Protein AF-A0A933NIF4-F1 (afdb_monomer)

Nearest PDB structures (foldseek):
  6yfa-assembly1_AA  TM=5.914E-01  e=6.926E-01  Leviviridae sp.
  7m30-assembly1_D  TM=4.419E-01  e=6.147E-01  Human betaherpesvirus 5
  2x7e-assembly2_B  TM=3.705E-01  e=6.525E-01  Homo sapiens
  7nyc-assembly1_B  TM=2.822E-01  e=6.926E-01  Homo sapiens

Foldseek 3Di:
DDPPPPDPDPPVNVVVVVVVVVVVVVVVVVVVVVVVLVVVVVVVVVVQVCVFVVVQVVVLPDAPVVLVCVLQDPPVDDRPPQPVPQGPQPPDPPDQSDWPWDWDDDDPKIKTKTKGKDQFPDPQDGPPPPCNVVRRQKIKIKMKIWIWRQDPPRDTDIDIDMDMDIHGHPPDDPDVPPPDPPDD

Structure (mmCIF, N/CA/C/O backbone):
data_AF-A0A933NIF4-F1
#
_entry.id   AF-A0A933NIF4-F1
#
loop_
_atom_site.group_PDB
_atom_site.id
_atom_site.type_symbol
_atom_site.label_atom_id
_atom_site.label_alt_id
_atom_site.label_comp_id
_atom_site.label_asym_id
_atom_site.label_entity_id
_atom_site.label_seq_id
_atom_site.pdbx_PDB_ins_code
_atom_site.Cartn_x
_atom_site.Cartn_y
_atom_site.Cartn_z
_atom_site.occupancy
_atom_site.B_iso_or_equiv
_atom_site.auth_seq_id
_atom_site.auth_comp_id
_atom_site.auth_asym_id
_atom_site.auth_atom_id
_atom_site.pdbx_PDB_model_num
ATOM 1 N N . MET A 1 1 ? -7.134 -6.002 70.643 1.00 42.19 1 MET A N 1
ATOM 2 C CA . MET A 1 1 ? -8.208 -6.801 70.005 1.00 42.19 1 MET A CA 1
ATOM 3 C C . MET A 1 1 ? -9.335 -5.862 69.592 1.00 42.19 1 MET A C 1
ATOM 5 O O . MET A 1 1 ? -10.020 -5.324 70.454 1.00 42.19 1 MET A O 1
ATOM 9 N N . SER A 1 2 ? -9.449 -5.568 68.294 1.00 47.03 2 SER A N 1
ATOM 10 C CA . SER A 1 2 ? -10.387 -4.580 67.749 1.00 47.03 2 SER A CA 1
ATOM 11 C C . SER A 1 2 ? -11.832 -5.093 67.819 1.00 47.03 2 SER A C 1
ATOM 13 O O . SER A 1 2 ? -12.199 -6.087 67.202 1.00 47.03 2 SER A O 1
ATOM 15 N N . ARG A 1 3 ? -12.679 -4.398 68.587 1.00 48.53 3 ARG A N 1
ATOM 16 C CA . ARG A 1 3 ? -14.116 -4.691 68.762 1.00 48.53 3 ARG A CA 1
ATOM 17 C C . ARG A 1 3 ? -14.974 -4.218 67.572 1.00 48.53 3 ARG A C 1
ATOM 19 O O . ARG A 1 3 ? -16.047 -3.662 67.774 1.00 48.53 3 ARG A O 1
ATOM 26 N N . TRP A 1 4 ? -14.507 -4.409 66.338 1.00 55.94 4 TRP A N 1
ATOM 27 C CA . TRP A 1 4 ? -15.136 -3.846 65.128 1.00 55.94 4 TRP A CA 1
ATOM 28 C C . TRP A 1 4 ? -15.810 -4.875 64.204 1.00 55.94 4 TRP A C 1
ATOM 30 O O . TRP A 1 4 ? -16.192 -4.538 63.092 1.00 55.94 4 TRP A O 1
ATOM 40 N N . THR A 1 5 ? -16.012 -6.119 64.644 1.00 58.25 5 THR A N 1
ATOM 41 C CA . THR A 1 5 ? -16.472 -7.219 63.765 1.00 58.25 5 THR A CA 1
ATOM 42 C C . THR A 1 5 ? -17.776 -7.896 64.204 1.00 58.25 5 THR A C 1
ATOM 44 O O . THR A 1 5 ? -17.947 -9.095 64.012 1.00 58.25 5 THR A O 1
ATOM 47 N N . ARG A 1 6 ? -18.734 -7.159 64.792 1.00 55.59 6 ARG A N 1
ATOM 48 C CA . ARG A 1 6 ? -20.078 -7.706 65.117 1.00 55.59 6 ARG A CA 1
ATOM 49 C C . ARG A 1 6 ? -21.260 -6.774 64.819 1.00 55.59 6 ARG A C 1
ATOM 51 O O . ARG A 1 6 ? -22.295 -6.866 65.471 1.00 55.59 6 ARG A O 1
ATOM 58 N N . ARG A 1 7 ? -21.145 -5.875 63.842 1.00 63.06 7 ARG A N 1
ATOM 59 C CA . ARG A 1 7 ? -22.318 -5.191 63.271 1.00 63.06 7 ARG A CA 1
ATOM 60 C C . ARG A 1 7 ? -22.442 -5.634 61.822 1.00 63.06 7 ARG A C 1
ATOM 62 O O . ARG A 1 7 ? -21.516 -5.416 61.048 1.00 63.06 7 ARG A O 1
ATOM 69 N N . GLY A 1 8 ? -23.540 -6.320 61.499 1.00 66.81 8 GLY A N 1
ATOM 70 C CA . GLY A 1 8 ? -23.859 -6.704 60.126 1.00 66.81 8 GLY A CA 1
ATOM 71 C C . GLY A 1 8 ? -23.769 -5.479 59.221 1.00 66.81 8 GLY A C 1
ATOM 72 O O . GLY A 1 8 ? -24.162 -4.380 59.619 1.00 66.81 8 GLY A O 1
ATOM 73 N N . MET A 1 9 ? -23.177 -5.655 58.042 1.00 74.25 9 MET A N 1
ATOM 74 C CA . MET A 1 9 ? -23.016 -4.571 57.083 1.00 74.25 9 MET A CA 1
ATOM 75 C C . MET A 1 9 ? -24.412 -4.049 56.725 1.00 74.25 9 MET A C 1
ATOM 77 O O . MET A 1 9 ? -25.256 -4.802 56.244 1.00 74.25 9 MET A O 1
ATOM 81 N N . SER A 1 10 ? -24.680 -2.781 57.047 1.00 84.62 10 SER A N 1
ATOM 82 C CA . SER A 1 10 ? -25.963 -2.143 56.748 1.00 84.62 10 SER A CA 1
ATOM 83 C C . SER A 1 10 ? -26.241 -2.252 55.250 1.00 84.62 10 SER A C 1
ATOM 85 O O . SER A 1 10 ? -25.352 -1.985 54.441 1.00 84.62 10 SER A O 1
ATOM 87 N N . LEU A 1 11 ? -27.474 -2.610 54.882 1.00 83.38 11 LEU A N 1
ATOM 88 C CA . LEU A 1 11 ? -27.914 -2.699 53.486 1.00 83.38 11 LEU A CA 1
ATOM 89 C C . LEU A 1 11 ? -27.588 -1.411 52.710 1.00 83.38 11 LEU A C 1
ATOM 91 O O . LEU A 1 11 ? -27.182 -1.464 51.555 1.00 83.38 11 LEU A O 1
ATOM 95 N N . LEU A 1 12 ? -27.666 -0.259 53.380 1.00 87.19 12 LEU A N 1
ATOM 96 C CA . LEU A 1 12 ? -27.310 1.038 52.811 1.00 87.19 12 LEU A CA 1
ATOM 97 C C . LEU A 1 12 ? -25.831 1.116 52.400 1.00 87.19 12 LEU A C 1
ATOM 99 O O . LEU A 1 12 ? -25.528 1.653 51.341 1.00 87.19 12 LEU A O 1
ATOM 103 N N . ILE A 1 13 ? -24.916 0.546 53.191 1.00 87.44 13 ILE A N 1
ATOM 104 C CA . ILE A 1 13 ? -23.480 0.510 52.867 1.00 87.44 13 ILE A CA 1
ATOM 105 C C . ILE A 1 13 ? -23.244 -0.352 51.626 1.00 87.44 13 ILE A C 1
ATOM 107 O O . ILE A 1 13 ? -22.469 0.034 50.755 1.00 87.44 13 ILE A O 1
ATOM 111 N N . VAL A 1 14 ? -23.941 -1.486 51.517 1.00 88.31 14 VAL A N 1
ATOM 112 C CA . VAL A 1 14 ? -23.843 -2.372 50.348 1.00 88.31 14 VAL A CA 1
ATOM 113 C C . VAL A 1 14 ? -24.364 -1.666 49.095 1.00 88.31 14 VAL A C 1
ATOM 115 O O . VAL A 1 14 ? -23.697 -1.682 48.066 1.00 88.31 14 VAL A O 1
ATOM 118 N N . VAL A 1 15 ? -25.506 -0.980 49.186 1.00 90.69 15 VAL A N 1
ATOM 119 C CA . VAL A 1 15 ? -26.078 -0.222 48.062 1.00 90.69 15 VAL A CA 1
ATOM 120 C C . VAL A 1 15 ? -25.150 0.916 47.634 1.00 90.69 15 VAL A C 1
ATOM 122 O O . VAL A 1 15 ? -24.866 1.052 46.446 1.00 90.69 15 VAL A O 1
ATOM 125 N N . VAL A 1 16 ? -24.617 1.694 48.580 1.00 93.44 16 VAL A N 1
ATOM 126 C CA . VAL A 1 16 ? -23.665 2.775 48.276 1.00 93.44 16 VAL A CA 1
ATOM 127 C C . VAL A 1 16 ? -22.395 2.219 47.627 1.00 93.44 16 VAL A C 1
ATOM 129 O O . VAL A 1 16 ? -21.925 2.779 46.638 1.00 93.44 16 VAL A O 1
ATOM 132 N N . ALA A 1 17 ? -21.867 1.095 48.118 1.00 92.06 17 ALA A N 1
ATOM 133 C CA . ALA A 1 17 ? -20.697 0.447 47.530 1.00 92.06 17 ALA A CA 1
ATOM 134 C C . ALA A 1 17 ? -20.954 -0.024 46.087 1.00 92.06 17 ALA A C 1
ATOM 136 O O . ALA A 1 17 ? -20.114 0.202 45.221 1.00 92.06 17 ALA A O 1
ATOM 137 N N . VAL A 1 18 ? -22.121 -0.615 45.802 1.00 91.56 18 VAL A N 1
ATOM 138 C CA . VAL A 1 18 ? -22.499 -1.050 44.444 1.00 91.56 18 VAL A CA 1
ATOM 139 C C . VAL A 1 18 ? -22.651 0.141 43.498 1.00 91.56 18 VAL A C 1
ATOM 141 O O . VAL A 1 18 ? -22.173 0.082 42.368 1.00 91.56 18 VAL A O 1
ATOM 144 N N . VAL A 1 19 ? -23.254 1.242 43.955 1.00 93.75 19 VAL A N 1
ATOM 145 C CA . VAL A 1 19 ? -23.409 2.464 43.147 1.00 93.75 19 VAL A CA 1
ATOM 146 C C . VAL A 1 19 ? -22.050 3.088 42.824 1.00 93.75 19 VAL A C 1
ATOM 148 O O . VAL A 1 19 ? -21.799 3.431 41.670 1.00 93.75 19 VAL A O 1
ATOM 151 N N . LEU A 1 20 ? -21.147 3.187 43.806 1.00 93.38 20 LEU A N 1
ATOM 152 C CA . LEU A 1 20 ? -19.784 3.683 43.585 1.00 93.38 20 LEU A CA 1
ATOM 153 C C . LEU A 1 20 ? -18.991 2.771 42.637 1.00 93.38 20 LEU A C 1
ATOM 155 O O . LEU A 1 20 ? -18.255 3.251 41.774 1.00 93.38 20 LEU A O 1
ATOM 159 N N . LEU A 1 21 ? -19.172 1.454 42.745 1.00 92.62 21 LEU A N 1
ATOM 160 C CA . LEU A 1 21 ? -18.520 0.492 41.859 1.00 92.62 21 LEU A CA 1
ATOM 161 C C . LEU A 1 21 ? -19.063 0.597 40.423 1.00 92.62 21 LEU A C 1
ATOM 163 O O . LEU A 1 21 ? -18.286 0.629 39.474 1.00 92.62 21 LEU A O 1
ATOM 167 N N . ALA A 1 22 ? -20.374 0.762 40.242 1.00 90.56 22 ALA A N 1
ATOM 168 C CA . ALA A 1 22 ? -20.967 1.004 38.926 1.00 90.56 22 ALA A CA 1
ATOM 169 C C . ALA A 1 22 ? -20.470 2.322 38.301 1.00 90.56 22 ALA A C 1
ATOM 171 O O . ALA A 1 22 ? -20.112 2.353 37.122 1.00 90.56 22 ALA A O 1
ATOM 172 N N . PHE A 1 23 ? -20.373 3.392 39.099 1.00 92.31 23 PHE A N 1
ATOM 173 C CA . PHE A 1 23 ? -19.862 4.689 38.642 1.00 92.31 23 PHE A CA 1
ATOM 174 C C . PHE A 1 23 ? -18.387 4.647 38.237 1.00 92.31 23 PHE A C 1
ATOM 176 O O . PHE A 1 23 ? -17.996 5.343 37.305 1.00 92.31 23 PHE A O 1
ATOM 183 N N . THR A 1 24 ? -17.569 3.834 38.907 1.00 89.88 24 THR A N 1
ATOM 184 C CA . THR A 1 24 ? -16.145 3.674 38.565 1.00 89.88 24 THR A CA 1
ATOM 185 C C . THR A 1 24 ? -15.924 2.752 37.364 1.00 89.88 24 THR A C 1
ATOM 187 O O . THR A 1 24 ? -14.972 2.956 36.612 1.00 89.88 24 THR A O 1
ATOM 190 N N . MET A 1 25 ? -16.818 1.790 37.117 1.00 90.44 25 MET A N 1
ATOM 191 C CA . MET A 1 25 ? -16.738 0.899 35.952 1.00 90.44 25 MET A CA 1
ATOM 192 C C . MET A 1 25 ? -17.086 1.591 34.628 1.00 90.44 25 MET A C 1
ATOM 194 O O . MET A 1 25 ? -16.507 1.263 33.594 1.00 90.44 25 MET A O 1
ATOM 198 N N . LEU A 1 26 ? -17.990 2.572 34.643 1.00 87.06 26 LEU A N 1
ATOM 199 C CA . LEU A 1 26 ? -18.434 3.305 33.450 1.00 87.06 26 LEU A CA 1
ATOM 200 C C . LEU A 1 26 ? -17.292 4.019 32.685 1.00 87.06 26 LEU A C 1
ATOM 202 O O . LEU A 1 26 ? -17.150 3.782 31.481 1.00 87.06 26 LEU A O 1
ATOM 206 N N . PRO A 1 27 ? -16.431 4.839 33.326 1.00 85.06 27 PRO A N 1
ATOM 207 C CA . PRO A 1 27 ? -15.297 5.459 32.643 1.00 85.06 27 PRO A CA 1
ATOM 208 C C . PRO A 1 27 ? -14.248 4.428 32.215 1.00 85.06 27 PRO A C 1
ATOM 210 O O . PRO A 1 27 ? -13.653 4.584 31.153 1.00 85.06 27 PRO A O 1
ATOM 213 N N . LEU A 1 28 ? -14.057 3.353 32.989 1.00 85.19 28 LEU A N 1
ATOM 214 C CA . LEU A 1 28 ? -13.142 2.266 32.636 1.00 85.19 28 LEU A CA 1
ATOM 215 C C . LEU A 1 28 ? -13.582 1.577 31.334 1.00 85.19 28 LEU A C 1
ATOM 217 O O . LEU A 1 28 ? -12.778 1.300 30.452 1.00 85.19 28 LEU A O 1
ATOM 221 N N . PHE A 1 29 ? -14.884 1.340 31.178 1.00 84.69 29 PHE A N 1
ATOM 222 C CA . PHE A 1 29 ? -15.435 0.751 29.963 1.00 84.69 29 PHE A CA 1
ATOM 223 C C . PHE A 1 29 ? -15.262 1.671 28.745 1.00 84.69 29 PHE A C 1
ATOM 225 O O . PHE A 1 29 ? -14.853 1.213 27.677 1.00 84.69 29 PHE A O 1
ATOM 232 N N . MET A 1 30 ? -15.501 2.975 28.917 1.00 80.50 30 MET A N 1
ATOM 233 C CA . MET A 1 30 ? -15.295 3.982 27.869 1.00 80.50 30 MET A CA 1
ATOM 234 C C . MET A 1 30 ? -13.831 4.048 27.404 1.00 80.50 30 MET A C 1
ATOM 236 O O . MET A 1 30 ? -13.573 4.112 26.200 1.00 80.50 30 MET A O 1
ATOM 240 N N . THR A 1 31 ? -12.857 3.981 28.322 1.00 78.38 31 THR A N 1
ATOM 241 C CA . THR A 1 31 ? -11.432 3.994 27.945 1.00 78.38 31 THR A CA 1
ATOM 242 C C . THR A 1 31 ? -11.038 2.738 27.171 1.00 78.38 31 THR A C 1
ATOM 244 O O . THR A 1 31 ? -10.379 2.848 26.137 1.00 78.38 31 THR A O 1
ATOM 247 N N . PHE A 1 32 ? -11.506 1.556 27.588 1.00 80.19 32 PHE A N 1
ATOM 248 C CA . PHE A 1 32 ? -11.243 0.308 26.863 1.00 80.19 32 PHE A CA 1
ATOM 249 C C . PHE A 1 32 ? -11.822 0.302 25.444 1.00 80.19 32 PHE A C 1
ATOM 251 O O . PHE A 1 32 ? -11.177 -0.214 24.527 1.00 80.19 32 PHE A O 1
ATOM 258 N N . GLN A 1 33 ? -13.005 0.884 25.233 1.00 73.94 33 GLN A N 1
ATOM 259 C CA . GLN A 1 33 ? -13.574 1.019 23.889 1.00 73.94 33 GLN A CA 1
ATOM 260 C C . GLN A 1 33 ? -12.722 1.928 22.993 1.00 73.94 33 GLN A C 1
ATOM 262 O O . GLN A 1 33 ? -12.421 1.559 21.857 1.00 73.94 33 GLN A O 1
ATOM 267 N N . GLY A 1 34 ? -12.267 3.073 23.516 1.00 71.19 34 GLY A N 1
ATOM 268 C CA . GLY A 1 34 ? -11.371 3.976 22.789 1.00 71.19 34 GLY A CA 1
ATOM 269 C C . GLY A 1 34 ? -10.043 3.316 22.402 1.00 71.19 34 GLY A C 1
ATOM 270 O O . GLY A 1 34 ? -9.577 3.475 21.272 1.00 71.19 34 GLY A O 1
ATOM 271 N N . SER A 1 35 ? -9.459 2.514 23.300 1.00 72.31 35 SER A N 1
ATOM 272 C CA . SER A 1 35 ? -8.212 1.790 23.027 1.00 72.31 35 SER A CA 1
ATOM 273 C C . SER A 1 35 ? -8.347 0.756 21.907 1.00 72.31 35 SER A C 1
ATOM 275 O O . SER A 1 35 ? -7.430 0.628 21.098 1.00 72.31 35 SER A O 1
ATOM 277 N N . ARG A 1 36 ? -9.477 0.038 21.822 1.00 72.06 36 ARG A N 1
ATOM 278 C CA . ARG A 1 36 ? -9.712 -0.954 20.756 1.00 72.06 36 ARG A CA 1
ATOM 279 C C . ARG A 1 36 ? -9.793 -0.304 19.381 1.00 72.06 36 ARG A C 1
ATOM 281 O O . ARG A 1 36 ? -9.082 -0.727 18.476 1.00 72.06 36 ARG A O 1
ATOM 288 N N . LEU A 1 37 ? -10.569 0.774 19.265 1.00 71.69 37 LEU A N 1
ATOM 289 C CA . LEU A 1 37 ? -10.678 1.538 18.022 1.00 71.69 37 LEU A CA 1
ATOM 290 C C . LEU A 1 37 ? -9.308 2.060 17.573 1.00 71.69 37 LEU A C 1
ATOM 292 O O . LEU A 1 37 ? -8.947 1.919 16.411 1.00 71.69 37 LEU A O 1
ATOM 296 N N . GLY A 1 38 ? -8.506 2.617 18.487 1.00 71.31 38 GLY A N 1
ATOM 297 C CA . GLY A 1 38 ? -7.149 3.070 18.159 1.00 71.31 38 GLY A CA 1
ATOM 298 C C . GLY A 1 38 ? -6.224 1.937 17.696 1.00 71.31 38 GLY A C 1
ATOM 299 O O . GLY A 1 38 ? -5.471 2.106 16.733 1.00 71.31 38 GLY A O 1
ATOM 300 N N . ALA A 1 39 ? -6.300 0.774 18.346 1.00 75.75 39 ALA A N 1
ATOM 301 C CA . ALA A 1 39 ? -5.504 -0.395 17.987 1.00 75.75 39 ALA A CA 1
ATOM 302 C C . ALA A 1 39 ? -5.868 -0.941 16.597 1.00 75.75 39 ALA A C 1
ATOM 304 O O . ALA A 1 39 ? -4.972 -1.209 15.801 1.00 75.75 39 ALA A O 1
ATOM 305 N N . GLU A 1 40 ? -7.158 -1.039 16.271 1.00 78.62 40 GLU A N 1
ATOM 306 C CA . GLU A 1 40 ? -7.633 -1.504 14.959 1.00 78.62 40 GLU A CA 1
ATOM 307 C C . GLU A 1 40 ? -7.155 -0.602 13.819 1.00 78.62 40 GLU A C 1
ATOM 309 O O . GLU A 1 40 ? -6.669 -1.095 12.799 1.00 78.62 40 GLU A O 1
ATOM 314 N N . LYS A 1 41 ? -7.201 0.723 14.012 1.00 81.94 41 LYS A N 1
ATOM 315 C CA . LYS A 1 41 ? -6.656 1.677 13.036 1.00 81.94 41 LYS A CA 1
ATOM 316 C C . LYS A 1 41 ? -5.169 1.437 12.801 1.00 81.94 41 LYS A C 1
ATOM 318 O O . LYS A 1 41 ? -4.740 1.300 11.659 1.00 81.94 41 LYS A O 1
ATOM 323 N N . SER A 1 42 ? -4.390 1.324 1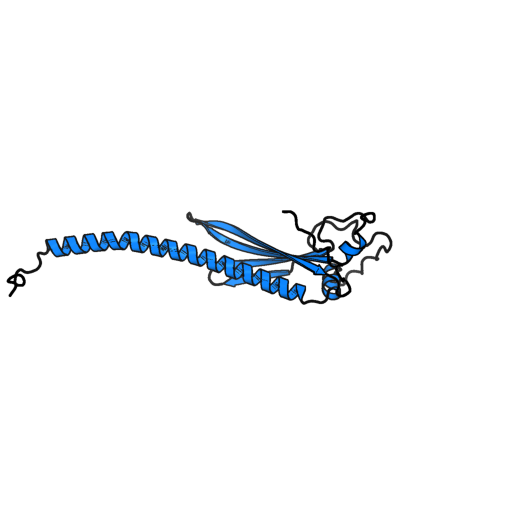3.878 1.00 84.00 42 SER A N 1
ATOM 324 C CA . SER A 1 42 ? -2.948 1.061 13.800 1.00 84.00 42 SER A CA 1
ATOM 325 C C . SER A 1 42 ? -2.634 -0.251 13.069 1.00 84.00 42 SER A C 1
ATOM 327 O O . SER A 1 42 ? -1.775 -0.284 12.187 1.00 84.00 42 SER A O 1
ATOM 329 N N . ILE A 1 43 ? -3.384 -1.320 13.358 1.00 87.44 43 ILE A N 1
ATOM 330 C CA . ILE A 1 43 ? -3.240 -2.620 12.689 1.00 87.44 43 ILE A CA 1
ATOM 331 C C . ILE A 1 43 ? -3.525 -2.501 11.187 1.00 87.44 43 ILE A C 1
ATOM 333 O O . ILE A 1 43 ? -2.747 -3.011 10.383 1.00 87.44 43 ILE A O 1
ATOM 337 N N . ASN A 1 44 ? -4.582 -1.790 10.785 1.00 87.62 44 ASN A N 1
ATOM 338 C CA . ASN A 1 44 ? -4.904 -1.594 9.369 1.00 87.62 44 ASN A CA 1
ATOM 339 C C . ASN A 1 44 ? -3.793 -0.843 8.622 1.00 87.62 44 ASN A C 1
ATOM 341 O O . ASN A 1 44 ? -3.437 -1.228 7.508 1.00 87.62 44 ASN A O 1
ATOM 345 N N . TYR A 1 45 ? -3.195 0.175 9.248 1.00 88.38 45 TYR A N 1
ATOM 346 C CA . TYR A 1 45 ? -2.032 0.867 8.688 1.00 88.38 45 TYR A CA 1
ATOM 347 C C . TYR A 1 45 ? -0.817 -0.052 8.550 1.00 88.38 45 TYR A C 1
ATOM 349 O O . TYR A 1 45 ? -0.141 0.001 7.525 1.00 88.38 45 TYR A O 1
ATOM 357 N N . LEU A 1 46 ? -0.550 -0.913 9.536 1.00 90.31 46 LEU A N 1
ATOM 358 C CA . LEU A 1 46 ? 0.544 -1.886 9.466 1.00 90.31 46 LEU A CA 1
ATOM 359 C C . LEU A 1 46 ? 0.324 -2.913 8.351 1.00 90.31 46 LEU A C 1
ATOM 361 O O . LEU A 1 46 ? 1.256 -3.214 7.608 1.00 90.31 46 LEU A O 1
ATOM 365 N N . ILE A 1 47 ? -0.903 -3.413 8.192 1.00 90.38 47 ILE A N 1
ATOM 366 C CA . ILE A 1 47 ? -1.262 -4.326 7.100 1.00 90.38 47 ILE A CA 1
ATOM 367 C C . ILE A 1 47 ? -1.073 -3.628 5.753 1.00 90.38 47 ILE A C 1
ATOM 369 O O . ILE A 1 47 ? -0.405 -4.172 4.876 1.00 90.38 47 ILE A O 1
ATOM 373 N N . ALA A 1 48 ? -1.611 -2.416 5.592 1.00 88.56 48 ALA A N 1
ATOM 374 C CA . ALA A 1 48 ? -1.470 -1.650 4.359 1.00 88.56 48 ALA A CA 1
ATOM 375 C C . ALA A 1 48 ? 0.003 -1.365 4.034 1.00 88.56 48 ALA A C 1
ATOM 377 O O . ALA A 1 48 ? 0.428 -1.578 2.900 1.00 88.56 48 ALA A O 1
ATOM 378 N N . ALA A 1 49 ? 0.798 -0.957 5.027 1.00 88.69 49 ALA A N 1
ATOM 379 C CA . ALA A 1 49 ? 2.230 -0.737 4.868 1.00 88.69 49 ALA A CA 1
ATOM 380 C C . ALA A 1 49 ? 2.941 -2.018 4.419 1.00 88.69 49 ALA A C 1
ATOM 382 O O . ALA A 1 49 ? 3.667 -1.981 3.433 1.00 88.69 49 ALA A O 1
ATOM 383 N N . ASN A 1 50 ? 2.667 -3.152 5.069 1.00 91.81 50 ASN A N 1
ATOM 384 C CA . ASN A 1 50 ? 3.268 -4.436 4.716 1.00 91.81 50 ASN A CA 1
ATOM 385 C C . ASN A 1 50 ? 2.891 -4.896 3.295 1.00 91.81 50 ASN A C 1
ATOM 387 O O . ASN A 1 50 ? 3.730 -5.395 2.546 1.00 91.81 50 ASN A O 1
ATOM 391 N N . LEU A 1 51 ? 1.630 -4.705 2.890 1.00 88.75 51 LEU A N 1
ATOM 392 C CA . LEU A 1 51 ? 1.169 -5.015 1.531 1.00 88.75 51 LEU A CA 1
ATOM 393 C C . LEU A 1 51 ? 1.880 -4.164 0.476 1.00 88.75 51 LEU A C 1
ATOM 395 O O . LEU A 1 51 ? 2.202 -4.663 -0.607 1.00 88.75 51 LEU A O 1
ATOM 399 N N . VAL A 1 52 ? 2.115 -2.887 0.786 1.00 87.69 52 VAL A N 1
ATOM 400 C CA . VAL A 1 52 ? 2.837 -1.963 -0.087 1.00 87.69 52 VAL A CA 1
ATOM 401 C C . VAL A 1 52 ? 4.316 -2.335 -0.170 1.00 87.69 52 VAL A C 1
ATOM 403 O O . VAL A 1 52 ? 4.836 -2.463 -1.278 1.00 87.69 52 VAL A O 1
ATOM 406 N N . THR A 1 53 ? 4.987 -2.546 0.964 1.00 88.38 53 THR A N 1
ATOM 407 C CA . THR A 1 53 ? 6.422 -2.865 1.001 1.00 88.38 53 THR A CA 1
ATOM 408 C C . THR A 1 53 ? 6.715 -4.194 0.325 1.00 88.38 53 THR A C 1
ATOM 410 O O . THR A 1 53 ? 7.575 -4.232 -0.546 1.00 88.38 53 THR A O 1
ATOM 413 N N . THR A 1 54 ? 5.940 -5.243 0.614 1.00 89.12 54 THR A N 1
ATOM 414 C CA . THR A 1 54 ? 6.122 -6.571 0.001 1.00 89.12 54 THR A CA 1
ATOM 415 C C . THR A 1 54 ? 6.021 -6.498 -1.522 1.00 89.12 54 THR A C 1
ATOM 417 O O . THR A 1 54 ? 6.826 -7.087 -2.240 1.00 89.12 54 THR A O 1
ATOM 420 N N . GLN A 1 55 ? 5.046 -5.745 -2.040 1.00 86.25 55 GLN A N 1
ATOM 421 C CA . GLN A 1 55 ? 4.872 -5.592 -3.484 1.00 86.25 55 GLN A CA 1
ATOM 422 C C . GLN A 1 55 ? 5.996 -4.758 -4.111 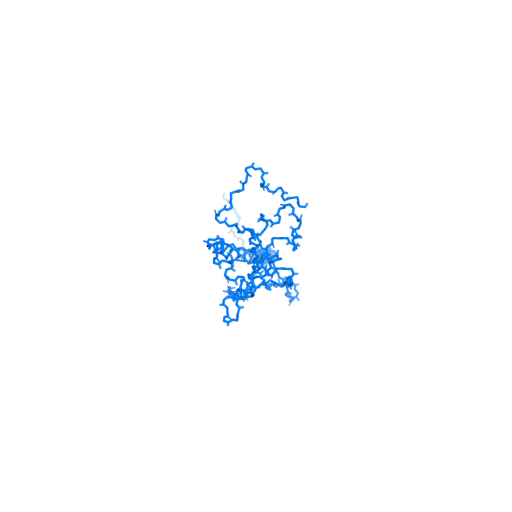1.00 86.25 55 GLN A C 1
ATOM 424 O O . GLN A 1 55 ? 6.475 -5.085 -5.195 1.00 86.25 55 GLN A O 1
ATOM 429 N N . LEU A 1 56 ? 6.425 -3.683 -3.446 1.00 85.81 56 LEU A N 1
ATOM 430 C CA . LEU A 1 56 ? 7.526 -2.854 -3.932 1.00 85.81 56 LEU A CA 1
ATOM 431 C C . LEU A 1 56 ? 8.852 -3.609 -3.933 1.00 85.81 56 LEU A C 1
ATOM 433 O O . LEU A 1 56 ? 9.608 -3.485 -4.890 1.00 85.81 56 LEU A O 1
ATOM 437 N N . GLU A 1 57 ? 9.124 -4.407 -2.905 1.00 86.31 57 GLU A N 1
ATOM 438 C CA . GLU A 1 57 ? 10.303 -5.269 -2.842 1.00 86.31 57 GLU A CA 1
ATOM 439 C C . GLU A 1 57 ? 10.260 -6.341 -3.928 1.00 86.31 57 GLU A C 1
ATOM 441 O O . GLU A 1 57 ? 11.246 -6.518 -4.641 1.00 86.31 57 GLU A O 1
ATOM 446 N N . ALA A 1 58 ? 9.106 -6.983 -4.133 1.00 85.62 58 ALA A N 1
ATOM 447 C CA . ALA A 1 58 ? 8.928 -7.970 -5.193 1.00 85.62 58 ALA A CA 1
ATOM 448 C C . ALA A 1 58 ? 9.173 -7.380 -6.588 1.00 85.62 58 ALA A C 1
ATOM 450 O O . ALA A 1 58 ? 9.768 -8.044 -7.431 1.00 85.62 58 ALA A O 1
ATOM 451 N N . LEU A 1 59 ? 8.740 -6.142 -6.844 1.00 83.00 59 LEU A N 1
ATOM 452 C CA . LEU A 1 59 ? 8.984 -5.466 -8.121 1.00 83.00 59 LEU A CA 1
ATOM 453 C C . LEU A 1 59 ? 10.412 -4.942 -8.242 1.00 83.00 59 LEU A C 1
ATOM 455 O O . LEU A 1 59 ? 10.988 -5.018 -9.319 1.00 83.00 59 LEU A O 1
ATOM 459 N N . ARG A 1 60 ? 11.007 -4.456 -7.152 1.00 82.38 60 ARG A N 1
ATOM 460 C CA . ARG A 1 60 ? 12.405 -4.011 -7.129 1.00 82.38 60 ARG A CA 1
ATOM 461 C C . ARG A 1 60 ? 13.388 -5.163 -7.336 1.00 82.38 60 ARG A C 1
ATOM 463 O O . ARG A 1 60 ? 14.458 -4.939 -7.887 1.00 82.38 60 ARG A O 1
ATOM 470 N N . ALA A 1 61 ? 13.046 -6.362 -6.874 1.00 84.12 61 ALA A N 1
ATOM 471 C CA . ALA A 1 61 ? 13.868 -7.554 -7.045 1.00 84.12 61 ALA A CA 1
ATOM 472 C C . ALA A 1 61 ? 13.837 -8.111 -8.479 1.00 84.12 61 ALA A C 1
ATOM 474 O O . ALA A 1 61 ? 14.673 -8.948 -8.813 1.00 84.12 61 ALA A O 1
ATOM 475 N N . ARG A 1 62 ? 12.889 -7.677 -9.321 1.00 83.88 62 ARG A N 1
ATOM 476 C CA . ARG A 1 62 ? 12.838 -8.094 -10.726 1.00 83.88 62 ARG A CA 1
ATOM 477 C C . ARG A 1 62 ? 13.920 -7.380 -11.538 1.00 83.88 62 ARG A C 1
ATOM 479 O O . ARG A 1 62 ? 14.169 -6.196 -11.297 1.00 83.88 62 ARG A O 1
ATOM 486 N N . PRO A 1 63 ? 14.526 -8.060 -12.524 1.00 82.38 63 PRO A N 1
ATOM 487 C CA . PRO A 1 63 ? 15.481 -7.426 -13.417 1.00 82.38 63 PRO A CA 1
ATOM 488 C C . PRO A 1 63 ? 14.804 -6.303 -14.204 1.00 82.38 63 PRO A C 1
ATOM 490 O O . PRO A 1 63 ? 13.631 -6.388 -14.585 1.00 82.38 63 PRO A O 1
ATOM 493 N N . PHE A 1 64 ? 15.562 -5.241 -14.478 1.00 79.88 64 PHE A N 1
ATOM 494 C CA . PHE A 1 64 ? 15.036 -4.030 -15.120 1.00 79.88 64 PHE A CA 1
ATOM 495 C C . PHE A 1 64 ? 14.354 -4.336 -16.459 1.00 79.88 64 PHE A C 1
ATOM 497 O O . PHE A 1 64 ? 13.302 -3.781 -16.769 1.00 79.88 64 PHE A O 1
ATOM 504 N N . LYS A 1 65 ? 14.927 -5.275 -17.218 1.00 75.44 65 LYS A N 1
ATOM 505 C CA . LYS A 1 65 ? 14.404 -5.724 -18.509 1.00 75.44 65 LYS A CA 1
ATOM 506 C C . LYS A 1 65 ? 13.001 -6.327 -18.400 1.00 75.44 65 LYS A C 1
ATOM 508 O O . LYS A 1 65 ? 12.165 -6.053 -19.250 1.00 75.44 65 LYS A O 1
ATOM 513 N N . GLU A 1 66 ? 12.716 -7.100 -17.353 1.00 77.12 66 GLU A N 1
ATOM 514 C CA . GLU A 1 66 ? 11.375 -7.663 -17.156 1.00 77.12 66 GLU A CA 1
ATOM 515 C C . GLU A 1 66 ? 10.358 -6.558 -16.864 1.00 77.12 66 GLU A C 1
ATOM 517 O O . GLU A 1 66 ? 9.280 -6.548 -17.448 1.00 77.12 66 GLU A O 1
ATOM 522 N N . LEU A 1 67 ? 10.691 -5.592 -15.999 1.00 75.69 67 LEU A N 1
ATOM 523 C CA . LEU A 1 67 ? 9.811 -4.448 -15.714 1.00 75.69 67 LEU A CA 1
ATOM 524 C C . LEU A 1 67 ? 9.550 -3.601 -16.963 1.00 75.69 67 LEU A C 1
ATOM 526 O O . LEU A 1 67 ? 8.436 -3.122 -17.174 1.00 75.69 67 LEU A O 1
ATOM 530 N N . GLU A 1 68 ? 10.573 -3.438 -17.794 1.00 73.50 68 GLU A N 1
ATOM 531 C CA . GLU A 1 68 ? 10.476 -2.775 -19.086 1.00 73.50 68 GLU A CA 1
ATOM 532 C C . GLU A 1 68 ? 9.541 -3.544 -20.040 1.00 73.50 68 GLU A C 1
ATOM 534 O O . GLU A 1 68 ? 8.652 -2.950 -20.650 1.00 73.50 68 GLU A O 1
ATOM 539 N N . GLU A 1 69 ? 9.651 -4.874 -20.102 1.00 71.50 69 GLU A N 1
ATOM 540 C CA . GLU A 1 69 ? 8.742 -5.741 -20.865 1.00 71.50 69 GLU A CA 1
ATOM 541 C C . GLU A 1 69 ? 7.289 -5.665 -20.367 1.00 71.50 69 GLU A C 1
ATOM 543 O O . GLU A 1 69 ? 6.361 -5.642 -21.184 1.00 71.50 69 GLU A O 1
ATOM 548 N N . TYR A 1 70 ? 7.078 -5.565 -19.048 1.00 70.62 70 TYR A N 1
ATOM 549 C CA . TYR A 1 70 ? 5.761 -5.315 -18.457 1.00 70.62 70 TYR A CA 1
ATOM 550 C C . TYR A 1 70 ? 5.176 -3.990 -18.973 1.00 70.62 70 TYR A C 1
ATOM 552 O O . TYR A 1 70 ? 4.044 -3.976 -19.458 1.00 70.62 70 TYR A O 1
ATOM 560 N N . ILE A 1 71 ? 5.944 -2.895 -18.919 1.00 67.06 71 ILE A N 1
ATOM 561 C CA . ILE A 1 71 ? 5.522 -1.550 -19.363 1.00 67.06 71 ILE A CA 1
ATOM 562 C C . ILE A 1 71 ? 5.225 -1.506 -20.869 1.00 67.06 71 ILE A C 1
ATOM 564 O O . ILE A 1 71 ? 4.281 -0.846 -21.314 1.00 67.06 71 ILE A O 1
ATOM 568 N N . PHE A 1 72 ? 6.022 -2.200 -21.683 1.00 61.09 72 PHE A N 1
ATOM 569 C CA . PHE A 1 72 ? 5.826 -2.229 -23.134 1.00 61.09 72 PHE A CA 1
ATOM 570 C C . PHE A 1 72 ? 4.735 -3.189 -23.602 1.00 61.09 72 PHE A C 1
ATOM 572 O O . PHE A 1 72 ? 4.357 -3.129 -24.771 1.00 61.09 72 PHE A O 1
ATOM 579 N N . GLY A 1 73 ? 4.182 -4.009 -22.708 1.00 54.25 73 GLY A N 1
ATOM 580 C CA . GLY A 1 73 ? 2.960 -4.754 -22.963 1.00 54.25 73 GLY A CA 1
ATOM 581 C C . GLY A 1 73 ? 3.110 -5.829 -24.036 1.00 54.25 73 GLY A C 1
ATOM 582 O O . GLY A 1 73 ? 2.487 -5.750 -25.094 1.00 54.25 73 GLY A O 1
ATOM 583 N N . TYR A 1 74 ? 3.807 -6.924 -23.728 1.00 49.09 74 TYR A N 1
ATOM 584 C CA . TYR A 1 74 ? 3.570 -8.196 -24.425 1.00 49.09 74 TYR A CA 1
ATOM 585 C C . TYR A 1 74 ? 2.189 -8.769 -24.042 1.00 49.09 74 TYR A C 1
ATOM 587 O O . TYR A 1 74 ? 2.053 -9.782 -23.364 1.00 49.09 74 TYR A O 1
ATOM 595 N N . ARG A 1 75 ? 1.128 -8.104 -24.511 1.00 45.22 75 ARG A N 1
ATOM 596 C CA . ARG A 1 75 ? -0.252 -8.601 -24.552 1.00 45.22 75 ARG A CA 1
ATOM 597 C C . ARG A 1 75 ? -0.701 -8.697 -26.010 1.00 45.22 75 ARG A C 1
ATOM 599 O O . ARG A 1 75 ? -1.677 -8.074 -26.400 1.00 45.22 75 ARG A O 1
ATOM 606 N N . GLY A 1 76 ? 0.056 -9.426 -26.833 1.00 40.72 76 GLY A N 1
ATOM 607 C CA . GLY A 1 76 ? -0.351 -9.849 -28.184 1.00 40.72 76 GLY A CA 1
ATOM 608 C C . GLY A 1 76 ? -0.644 -8.754 -29.222 1.00 40.72 76 GLY A C 1
ATOM 609 O O . GLY A 1 76 ? -0.968 -9.089 -30.356 1.00 40.72 76 GLY A O 1
ATOM 610 N N . LEU A 1 77 ? -0.521 -7.472 -28.886 1.00 39.84 77 LEU A N 1
ATOM 611 C CA . LEU A 1 77 ? -0.694 -6.355 -29.806 1.00 39.84 77 LEU A CA 1
ATOM 612 C C . LEU A 1 77 ? 0.679 -5.737 -30.049 1.00 39.84 77 LEU A C 1
ATOM 614 O O . LEU A 1 77 ? 1.361 -5.356 -29.106 1.00 39.84 77 LEU A O 1
ATOM 618 N N . GLN A 1 78 ? 1.078 -5.786 -31.321 1.00 36.91 78 GLN A N 1
ATOM 619 C CA . GLN A 1 78 ? 2.279 -5.240 -31.959 1.00 36.91 78 GLN A CA 1
ATOM 620 C C . GLN A 1 78 ? 3.188 -4.400 -31.054 1.00 36.91 78 GLN A C 1
ATOM 622 O O . GLN A 1 78 ? 2.765 -3.376 -30.520 1.00 36.91 78 GLN A O 1
ATOM 627 N N . ARG A 1 79 ? 4.475 -4.788 -30.982 1.00 41.22 79 ARG A N 1
ATOM 628 C CA . ARG A 1 79 ? 5.548 -3.899 -30.513 1.00 41.22 79 ARG A CA 1
ATOM 629 C C . ARG A 1 79 ? 5.298 -2.518 -31.130 1.00 41.22 79 ARG A C 1
ATOM 631 O O . ARG A 1 79 ? 5.266 -2.458 -32.363 1.00 41.22 79 ARG A O 1
ATOM 638 N N . PRO A 1 80 ? 5.097 -1.445 -30.343 1.00 43.62 80 PRO A N 1
ATOM 639 C CA . PRO A 1 80 ? 5.037 -0.119 -30.929 1.00 43.62 80 PRO A CA 1
ATOM 640 C C . PRO A 1 80 ? 6.337 0.058 -31.705 1.00 43.62 80 PRO A C 1
ATOM 642 O O . PRO A 1 80 ? 7.413 -0.218 -31.165 1.00 43.62 80 PRO A O 1
ATOM 645 N N . THR A 1 81 ? 6.227 0.401 -32.989 1.00 40.66 81 THR A N 1
ATOM 646 C CA . THR A 1 81 ? 7.374 0.718 -33.836 1.00 40.66 81 THR A CA 1
ATOM 647 C C . THR A 1 81 ? 8.230 1.691 -33.046 1.00 40.66 81 THR A C 1
ATOM 649 O O . THR A 1 81 ? 7.780 2.786 -32.713 1.00 40.66 81 THR A O 1
ATOM 652 N N . ILE A 1 82 ? 9.403 1.226 -32.622 1.00 44.50 82 ILE A N 1
ATOM 653 C CA . ILE A 1 82 ? 10.317 2.008 -31.804 1.00 44.50 82 ILE A CA 1
ATOM 654 C C . ILE A 1 82 ? 10.740 3.156 -32.703 1.00 44.50 82 ILE A C 1
ATOM 656 O O . ILE A 1 82 ? 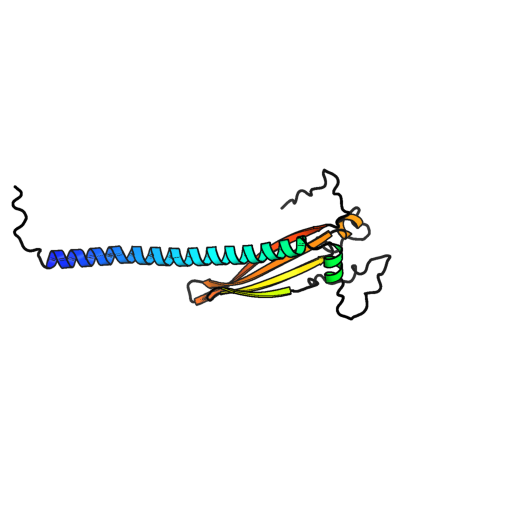11.542 2.952 -33.611 1.00 44.50 82 ILE A O 1
ATOM 660 N N . ASP A 1 83 ? 10.171 4.336 -32.489 1.00 43.09 83 ASP A N 1
ATOM 661 C CA . ASP A 1 83 ? 10.669 5.526 -33.148 1.00 43.09 83 ASP A CA 1
ATOM 662 C C . ASP A 1 83 ? 12.037 5.803 -32.520 1.00 43.09 83 ASP A C 1
ATOM 664 O O . ASP A 1 83 ? 12.149 6.248 -31.379 1.00 43.09 83 ASP A O 1
ATOM 668 N N . THR A 1 84 ? 13.106 5.375 -33.189 1.00 44.41 84 THR A N 1
ATOM 669 C CA . THR A 1 84 ? 14.465 5.348 -32.627 1.00 44.41 84 THR A CA 1
ATOM 670 C C . THR A 1 84 ? 15.035 6.743 -32.380 1.00 44.41 84 THR A C 1
ATOM 672 O O . THR A 1 84 ? 16.053 6.862 -31.703 1.00 44.41 84 THR A O 1
ATOM 675 N N . VAL A 1 85 ? 14.382 7.781 -32.916 1.00 43.34 85 VAL A N 1
ATOM 676 C CA . VAL A 1 85 ? 14.808 9.183 -32.826 1.00 43.34 85 VAL A CA 1
ATOM 677 C C . VAL A 1 85 ? 14.192 9.884 -31.608 1.00 43.34 85 VAL A C 1
ATOM 679 O O . VAL A 1 85 ? 14.928 10.507 -30.850 1.00 43.34 85 VAL A O 1
ATOM 682 N N . ASN A 1 86 ? 12.889 9.700 -31.356 1.00 43.19 86 ASN A N 1
ATOM 683 C CA . ASN A 1 86 ? 12.155 10.376 -30.267 1.00 43.19 86 ASN A CA 1
ATOM 684 C C . ASN A 1 86 ? 11.705 9.427 -29.137 1.00 43.19 86 ASN A C 1
ATOM 686 O O . ASN A 1 86 ? 11.246 9.855 -28.080 1.00 43.19 86 ASN A O 1
ATOM 690 N N . GLY A 1 87 ? 11.867 8.116 -29.331 1.00 42.78 87 GLY A N 1
ATOM 691 C CA . GLY A 1 87 ? 11.358 7.075 -28.445 1.00 42.78 87 GLY A CA 1
ATOM 692 C C . GLY A 1 87 ? 9.822 6.979 -28.465 1.00 42.78 87 GLY A C 1
ATOM 693 O O . GLY A 1 87 ? 9.130 7.945 -28.774 1.00 42.78 87 GLY A O 1
ATOM 694 N N . PRO A 1 88 ? 9.232 5.829 -28.099 1.00 43.91 88 PRO A N 1
ATOM 695 C CA . PRO A 1 88 ? 7.774 5.624 -28.040 1.00 43.91 88 PRO A CA 1
ATOM 696 C C . PRO A 1 88 ? 7.052 6.437 -26.936 1.00 43.91 88 PRO A C 1
ATOM 698 O O . PRO A 1 88 ? 5.992 6.022 -26.464 1.00 43.91 88 PRO A O 1
ATOM 701 N N . PHE A 1 89 ? 7.636 7.548 -26.475 1.00 46.28 89 PHE A N 1
ATOM 702 C CA . PHE A 1 89 ? 7.350 8.172 -25.182 1.00 46.28 89 PHE A CA 1
ATOM 703 C C . PHE A 1 89 ? 6.849 9.617 -25.262 1.00 46.28 89 PHE A C 1
ATOM 705 O O . PHE A 1 89 ? 6.242 10.076 -24.303 1.00 46.28 89 PHE A O 1
ATOM 712 N N . GLU A 1 90 ? 7.030 10.336 -26.376 1.00 41.06 90 GLU A N 1
ATOM 713 C CA . GLU A 1 90 ? 6.502 11.708 -26.537 1.00 41.06 90 GLU A CA 1
ATOM 714 C C . GLU A 1 90 ? 4.964 11.765 -26.548 1.00 41.06 90 GLU A C 1
ATOM 716 O O . GLU A 1 90 ? 4.369 12.781 -26.200 1.00 41.06 90 GLU A O 1
ATOM 721 N N . THR A 1 91 ? 4.309 10.656 -26.897 1.00 41.28 91 THR A N 1
ATOM 722 C CA . THR A 1 91 ? 2.858 10.573 -27.125 1.00 41.28 91 THR A CA 1
ATOM 723 C C . THR A 1 91 ? 2.091 9.767 -26.077 1.00 41.28 91 THR A C 1
ATOM 725 O O . THR A 1 91 ? 0.875 9.612 -26.213 1.00 41.28 91 THR A O 1
ATOM 728 N N . ARG A 1 92 ? 2.744 9.245 -25.027 1.00 43.50 92 ARG A N 1
ATOM 729 C CA . ARG A 1 92 ? 2.050 8.432 -24.014 1.00 43.50 92 ARG A CA 1
ATOM 730 C C . ARG A 1 92 ? 1.427 9.306 -22.917 1.00 43.50 92 ARG A C 1
ATOM 732 O O . ARG A 1 92 ? 2.160 10.025 -22.240 1.00 43.50 92 ARG A O 1
ATOM 739 N N . PRO A 1 93 ? 0.096 9.253 -22.712 1.00 43.44 93 PRO A N 1
ATOM 740 C CA . PRO A 1 93 ? -0.543 9.939 -21.596 1.00 43.44 93 PRO A CA 1
ATOM 741 C C . PRO A 1 93 ? -0.086 9.348 -20.256 1.00 43.44 93 PRO A C 1
ATOM 743 O O . PRO A 1 93 ? 0.186 8.155 -20.158 1.00 43.44 93 PRO A O 1
ATOM 746 N N . GLU A 1 94 ? -0.069 10.188 -19.216 1.00 45.81 94 GLU A N 1
ATOM 747 C CA . GLU A 1 94 ? 0.297 9.911 -17.811 1.00 45.81 94 GLU A CA 1
ATOM 748 C C . GLU A 1 94 ? -0.615 8.887 -17.098 1.00 45.81 94 GLU A C 1
ATOM 750 O O . GLU A 1 94 ? -0.755 8.874 -15.871 1.00 45.81 94 GLU A O 1
ATOM 755 N N . THR A 1 95 ? -1.307 8.037 -17.848 1.00 46.31 95 THR A N 1
ATOM 756 C CA . THR A 1 95 ? -2.034 6.910 -17.287 1.00 46.31 95 THR A CA 1
ATOM 757 C C . THR A 1 95 ? -1.014 5.880 -16.831 1.00 46.31 95 THR A C 1
ATOM 759 O O . THR A 1 95 ? -0.172 5.479 -17.631 1.00 46.31 95 THR A O 1
ATOM 762 N N . PRO A 1 96 ? -1.049 5.439 -15.569 1.00 52.03 96 PRO A N 1
ATOM 763 C CA . PRO A 1 96 ? -0.100 4.442 -15.117 1.00 52.03 96 PRO A CA 1
ATOM 764 C C . PRO A 1 96 ? -0.286 3.153 -15.929 1.00 52.03 96 PRO A C 1
ATOM 766 O O . PRO A 1 96 ? -1.399 2.634 -16.012 1.00 52.03 96 PRO A O 1
ATOM 769 N N . ASP A 1 97 ? 0.800 2.670 -16.536 1.00 53.31 97 ASP A N 1
ATOM 770 C CA . ASP A 1 97 ? 0.747 1.716 -17.655 1.00 53.31 97 ASP A CA 1
ATOM 771 C C . ASP A 1 97 ? 0.152 0.353 -17.267 1.00 53.31 97 ASP A C 1
ATOM 773 O O . ASP A 1 97 ? -0.382 -0.372 -18.106 1.00 53.31 97 ASP A O 1
ATOM 777 N N . ILE A 1 98 ? 0.221 -0.015 -15.985 1.00 55.22 98 ILE A N 1
ATOM 778 C CA . ILE A 1 98 ? -0.254 -1.305 -15.482 1.00 55.22 98 ILE A CA 1
ATOM 779 C C . ILE A 1 98 ? -0.948 -1.083 -14.151 1.00 55.22 98 ILE A C 1
ATOM 781 O O . ILE A 1 98 ? -0.436 -0.351 -13.310 1.00 55.22 98 ILE A O 1
ATOM 785 N N . ILE A 1 99 ? -2.102 -1.729 -13.978 1.00 59.69 99 ILE A N 1
ATOM 786 C CA . ILE A 1 99 ? -2.832 -1.818 -12.718 1.00 59.69 99 ILE A CA 1
ATOM 787 C C . ILE A 1 99 ? -2.892 -3.296 -12.338 1.00 59.69 99 ILE A C 1
ATOM 789 O O . ILE A 1 99 ? -3.778 -4.029 -12.780 1.00 59.69 99 ILE A O 1
ATOM 793 N N . GLU A 1 100 ? -1.962 -3.751 -11.500 1.00 63.41 100 GLU A N 1
ATOM 794 C CA . GLU A 1 100 ? -2.164 -5.014 -10.789 1.00 63.41 100 GLU A CA 1
ATOM 795 C C . GLU A 1 100 ? -3.109 -4.746 -9.619 1.00 63.41 100 GLU A C 1
ATOM 797 O O . GLU A 1 100 ? -2.690 -4.267 -8.561 1.00 63.41 100 GLU A O 1
ATOM 802 N N . LYS A 1 101 ? -4.404 -5.013 -9.827 1.00 71.75 101 LYS A N 1
ATOM 803 C CA . LYS A 1 101 ? -5.389 -4.938 -8.749 1.00 71.75 101 LYS A CA 1
ATOM 804 C C . LYS A 1 101 ? -5.309 -6.203 -7.899 1.00 71.75 101 LYS A C 1
ATOM 806 O O . LYS A 1 101 ? -5.598 -7.296 -8.378 1.00 71.75 101 LYS A O 1
ATOM 811 N N . GLY A 1 102 ? -4.965 -6.042 -6.627 1.00 75.38 102 GLY A N 1
ATOM 812 C CA . GLY A 1 102 ? -5.086 -7.086 -5.610 1.00 75.38 102 GLY A CA 1
ATOM 813 C C . GLY A 1 102 ? -6.154 -6.709 -4.592 1.00 75.38 102 GLY A C 1
ATOM 814 O O . GLY A 1 102 ? -6.238 -5.547 -4.209 1.00 75.38 102 GLY A O 1
ATOM 815 N N . ILE A 1 103 ? -6.956 -7.674 -4.144 1.00 81.94 103 ILE A N 1
ATOM 816 C CA . ILE A 1 103 ? -7.901 -7.475 -3.039 1.00 81.94 103 ILE A CA 1
ATOM 817 C C . ILE A 1 103 ? -7.449 -8.359 -1.884 1.00 81.94 103 ILE A C 1
ATOM 819 O O . ILE A 1 103 ? -7.400 -9.580 -2.021 1.00 81.94 103 ILE A O 1
ATOM 823 N N . PHE A 1 104 ? -7.141 -7.745 -0.747 1.00 83.38 104 PHE A N 1
ATOM 824 C CA . PHE A 1 104 ? -6.742 -8.437 0.474 1.00 83.38 104 PHE A CA 1
ATOM 825 C C . PHE A 1 104 ? -7.813 -8.224 1.535 1.00 83.38 104 PHE A C 1
ATOM 827 O O . PHE A 1 104 ? -8.245 -7.098 1.764 1.00 83.38 104 PHE A O 1
ATOM 834 N N . LYS A 1 105 ? -8.269 -9.298 2.179 1.00 85.0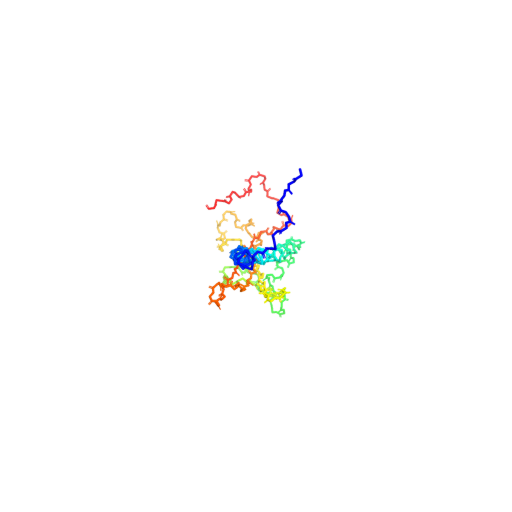6 105 LYS A N 1
ATOM 835 C CA . LYS A 1 105 ? -9.281 -9.225 3.237 1.00 85.06 105 LYS A CA 1
ATOM 836 C C . LYS A 1 105 ? -8.687 -9.720 4.546 1.00 85.06 105 LYS A C 1
ATOM 838 O O . LYS A 1 105 ? -8.156 -10.825 4.587 1.00 85.06 105 LYS A O 1
ATOM 843 N N . THR A 1 106 ? -8.826 -8.916 5.593 1.00 82.62 106 THR A N 1
ATOM 844 C CA . THR A 1 106 ? -8.494 -9.286 6.972 1.00 82.62 106 THR A CA 1
ATOM 845 C C . THR A 1 106 ? -9.660 -8.880 7.860 1.00 82.62 106 THR A C 1
ATOM 847 O O . THR A 1 106 ? -9.999 -7.700 7.939 1.00 82.62 106 THR A O 1
ATOM 850 N N . GLY A 1 107 ? -10.283 -9.861 8.519 1.00 81.62 107 GLY A N 1
ATOM 851 C CA . GLY A 1 107 ? -11.492 -9.629 9.310 1.00 81.62 107 GLY A CA 1
ATOM 852 C C . GLY A 1 107 ? -12.602 -9.012 8.456 1.00 81.62 107 GLY A C 1
ATOM 853 O O . GLY A 1 107 ? -12.987 -9.578 7.434 1.00 81.62 107 GLY A O 1
ATOM 854 N N . GLU A 1 108 ? -13.079 -7.836 8.860 1.00 81.00 108 GLU A N 1
ATOM 855 C CA . GLU A 1 108 ? -14.145 -7.091 8.173 1.00 81.00 108 GLU A CA 1
ATOM 856 C C . GLU A 1 108 ? -13.625 -6.048 7.166 1.00 81.00 108 GLU A C 1
ATOM 858 O O . GLU A 1 108 ? -14.413 -5.445 6.438 1.00 81.00 108 GLU A O 1
ATOM 863 N N . VAL A 1 109 ? -12.304 -5.835 7.083 1.00 84.56 109 VAL A N 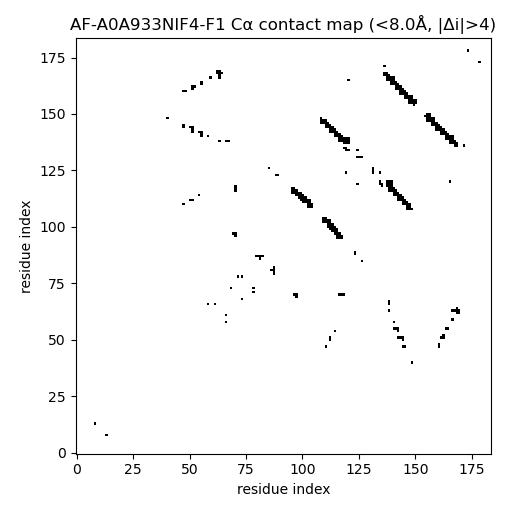1
ATOM 864 C CA . VAL A 1 109 ? -11.705 -4.791 6.239 1.00 84.56 109 VAL A CA 1
ATOM 865 C C . VAL A 1 109 ? -11.157 -5.387 4.943 1.00 84.56 109 VAL A C 1
ATOM 867 O O . VAL A 1 109 ? -10.398 -6.361 4.943 1.00 84.56 109 VAL A O 1
ATOM 870 N N . SER A 1 110 ? -11.525 -4.770 3.818 1.00 86.81 110 SER A N 1
ATOM 871 C CA . SER A 1 110 ? -10.964 -5.057 2.497 1.00 86.81 110 SER A CA 1
ATOM 872 C C . SER A 1 110 ? -9.983 -3.969 2.069 1.00 86.81 110 SER A C 1
ATOM 874 O O . SER A 1 110 ? -10.340 -2.790 2.032 1.00 86.81 110 SER A O 1
ATOM 876 N N . PHE A 1 111 ? -8.783 -4.386 1.685 1.00 87.94 111 PHE A N 1
ATOM 877 C CA . PHE A 1 111 ? -7.719 -3.553 1.149 1.00 87.94 111 PHE A CA 1
ATOM 878 C C . PHE A 1 111 ? -7.610 -3.781 -0.359 1.00 87.94 111 PHE A C 1
ATOM 880 O O . PHE A 1 111 ? -7.297 -4.886 -0.807 1.00 87.94 111 PHE A O 1
ATOM 887 N N . ASP A 1 112 ? -7.844 -2.733 -1.139 1.00 84.88 112 ASP A N 1
ATOM 888 C CA . ASP A 1 112 ? -7.579 -2.709 -2.571 1.00 84.88 112 ASP A CA 1
ATOM 889 C C . ASP A 1 112 ? -6.157 -2.193 -2.810 1.00 84.88 112 ASP A C 1
ATOM 891 O O . ASP A 1 112 ? -5.839 -1.042 -2.511 1.00 84.88 112 ASP A O 1
ATOM 895 N N . ARG A 1 113 ? -5.297 -3.035 -3.373 1.00 85.12 113 ARG A N 1
ATOM 896 C CA . ARG A 1 113 ? -3.941 -2.671 -3.781 1.00 85.12 113 ARG A CA 1
ATOM 897 C C . ARG A 1 113 ? -3.910 -2.381 -5.274 1.00 85.12 113 ARG A C 1
ATOM 899 O O . ARG A 1 113 ? -4.386 -3.196 -6.061 1.00 85.12 113 ARG A O 1
ATOM 906 N N . TYR A 1 114 ? -3.284 -1.275 -5.648 1.00 79.69 114 TYR A N 1
ATOM 907 C CA . TYR A 1 114 ? -3.031 -0.863 -7.021 1.00 79.69 114 TYR A CA 1
ATOM 908 C C . TYR A 1 114 ? -1.540 -0.618 -7.183 1.00 79.69 114 TYR A C 1
ATOM 910 O O . TYR A 1 114 ? -0.961 0.230 -6.507 1.00 79.69 114 TYR A O 1
ATOM 918 N N . THR A 1 115 ? -0.902 -1.360 -8.076 1.00 77.12 115 THR A N 1
ATOM 919 C CA . THR A 1 115 ? 0.490 -1.104 -8.440 1.00 77.12 115 THR A CA 1
ATOM 920 C C . THR A 1 115 ? 0.550 -0.445 -9.794 1.00 77.12 115 THR A C 1
ATOM 922 O O . THR A 1 115 ? -0.161 -0.870 -10.691 1.00 77.12 115 THR A O 1
ATOM 925 N N . PHE A 1 116 ? 1.399 0.567 -9.904 1.00 75.56 116 PHE A N 1
ATOM 926 C CA . PHE A 1 116 ? 1.595 1.416 -11.057 1.00 75.56 116 PHE A CA 1
ATOM 927 C C . PHE A 1 116 ? 3.073 1.405 -11.434 1.00 75.56 116 PHE A C 1
ATOM 929 O O . PHE A 1 116 ? 3.946 1.630 -10.590 1.00 75.56 116 PHE A O 1
ATOM 936 N N . LEU A 1 117 ? 3.338 1.173 -12.710 1.00 72.50 117 LEU A N 1
ATOM 937 C CA . LEU A 1 117 ? 4.663 1.264 -13.301 1.00 72.50 117 LEU A CA 1
ATOM 938 C C . LEU A 1 117 ? 4.661 2.441 -14.270 1.00 72.50 117 LEU A C 1
ATOM 940 O O . LEU A 1 117 ? 3.732 2.585 -15.061 1.00 72.50 117 LEU A O 1
ATOM 944 N N . ALA A 1 118 ? 5.666 3.301 -14.152 1.00 68.31 118 ALA A N 1
ATOM 945 C CA . ALA A 1 118 ? 5.847 4.451 -15.020 1.00 68.31 118 ALA A CA 1
ATOM 946 C C . ALA A 1 118 ? 7.307 4.524 -15.461 1.00 68.31 118 ALA A C 1
ATOM 948 O O . ALA A 1 118 ? 8.230 4.541 -14.640 1.00 68.31 118 ALA A O 1
ATOM 949 N N . TYR A 1 119 ? 7.509 4.564 -16.772 1.00 61.28 119 TYR A N 1
ATOM 950 C CA . TYR A 1 119 ? 8.792 4.914 -17.362 1.00 61.28 119 TYR A CA 1
ATOM 951 C C . TYR A 1 119 ? 8.976 6.434 -17.220 1.00 61.28 119 TYR A C 1
ATOM 953 O O . TYR A 1 119 ? 8.022 7.174 -17.439 1.00 61.28 119 TYR A O 1
ATOM 961 N N . PHE A 1 120 ? 10.172 6.888 -16.834 1.00 60.19 120 PHE A N 1
ATOM 962 C CA . PHE A 1 120 ? 10.477 8.258 -16.383 1.00 60.19 120 PHE A CA 1
ATOM 963 C C . PHE A 1 120 ? 9.888 8.629 -15.001 1.00 60.19 120 PHE A C 1
ATOM 965 O O . PHE A 1 120 ? 8.675 8.677 -14.805 1.00 60.19 120 PHE A O 1
ATOM 972 N N . PRO A 1 121 ? 10.729 8.951 -13.998 1.00 51.34 121 PRO A N 1
ATOM 973 C CA . PRO A 1 121 ? 10.245 9.365 -12.678 1.00 51.34 121 PRO A CA 1
ATOM 974 C C . PRO A 1 121 ? 9.611 10.768 -12.654 1.00 51.34 121 PRO A C 1
ATOM 976 O O . PRO A 1 121 ? 8.917 11.098 -11.686 1.00 51.34 121 PRO A O 1
ATOM 979 N N . GLN A 1 122 ? 9.851 11.567 -13.699 1.00 53.59 122 GLN A N 1
ATOM 980 C CA . GLN A 1 122 ? 9.385 12.941 -13.902 1.00 53.59 122 GLN A CA 1
ATOM 981 C C . GLN A 1 122 ? 8.578 13.033 -15.211 1.00 53.59 122 GLN A C 1
ATOM 983 O O . GLN A 1 122 ? 8.815 12.215 -16.103 1.00 53.59 122 GLN A O 1
ATOM 988 N N . PRO A 1 123 ? 7.654 14.004 -15.348 1.00 52.28 123 PRO A N 1
ATOM 989 C CA . PRO A 1 123 ? 6.939 14.241 -16.600 1.00 52.28 123 PRO A CA 1
ATOM 990 C C . PRO A 1 123 ? 7.933 14.425 -17.752 1.00 52.28 123 PRO A C 1
ATOM 992 O O . PRO A 1 123 ? 8.873 15.209 -17.635 1.00 52.28 123 PRO A O 1
ATOM 995 N N . ASN A 1 124 ? 7.716 13.636 -18.806 1.00 55.56 124 ASN A N 1
ATOM 996 C CA . ASN A 1 124 ? 8.470 13.513 -20.056 1.00 55.56 124 ASN A CA 1
ATOM 997 C C . ASN A 1 124 ? 9.624 14.531 -20.224 1.00 55.56 124 ASN A C 1
ATOM 999 O O . ASN A 1 124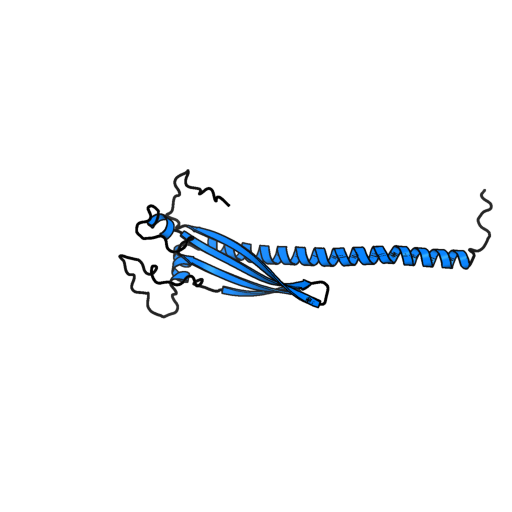 ? 9.401 15.633 -20.739 1.00 55.56 124 ASN A O 1
ATOM 1003 N N . PRO A 1 125 ? 10.849 14.221 -19.752 1.00 55.34 125 PRO A N 1
ATOM 1004 C CA . PRO A 1 125 ? 11.971 15.132 -19.919 1.00 55.34 125 PRO A CA 1
ATOM 1005 C C . PRO A 1 125 ? 12.238 15.308 -21.415 1.00 55.34 125 PRO A C 1
ATOM 1007 O O . PRO A 1 125 ? 12.345 14.325 -22.142 1.00 55.34 125 PRO A O 1
ATOM 1010 N N . SER A 1 126 ? 12.349 16.557 -21.879 1.00 61.56 126 SER A N 1
ATOM 1011 C CA . SER A 1 126 ? 12.671 16.844 -23.283 1.00 61.56 126 SER A CA 1
ATOM 1012 C C . SER A 1 126 ? 13.917 16.054 -23.719 1.00 61.56 126 SER A C 1
ATOM 1014 O O . SER A 1 126 ? 14.860 15.960 -22.927 1.00 61.56 126 SER A O 1
ATOM 1016 N N . PRO A 1 127 ? 13.990 15.562 -24.971 1.00 63.19 127 PRO A N 1
ATOM 1017 C CA . PRO A 1 127 ? 15.202 14.944 -25.520 1.00 63.19 127 PRO A CA 1
ATOM 1018 C C . PRO A 1 127 ? 16.463 15.809 -25.377 1.00 63.19 127 PRO A C 1
ATOM 1020 O O . PRO A 1 127 ? 17.579 15.296 -25.346 1.00 63.19 127 PRO A O 1
ATOM 1023 N N . ASN A 1 128 ? 16.281 17.126 -25.239 1.00 68.75 128 ASN A N 1
ATOM 1024 C CA . ASN A 1 128 ? 17.345 18.108 -25.043 1.00 68.75 128 ASN A CA 1
ATOM 1025 C C . ASN A 1 128 ? 17.782 18.268 -23.573 1.00 68.75 128 ASN A C 1
ATOM 1027 O O . ASN A 1 128 ? 18.668 19.072 -23.283 1.00 68.75 128 ASN A O 1
ATOM 1031 N N . HIS A 1 129 ? 17.159 17.557 -22.628 1.00 70.06 129 HIS A N 1
ATOM 1032 C CA . HIS A 1 129 ? 17.542 17.604 -21.221 1.00 70.06 129 HIS A CA 1
ATOM 1033 C C . HIS A 1 129 ? 18.918 16.936 -21.038 1.00 70.06 129 HIS A C 1
ATOM 1035 O O . HIS A 1 129 ? 19.111 15.818 -21.519 1.00 70.06 129 HIS A O 1
ATOM 1041 N N . PRO A 1 130 ? 19.870 17.551 -20.312 1.00 70.88 130 PRO A N 1
ATOM 1042 C CA . PRO A 1 130 ? 21.228 17.015 -20.161 1.00 70.88 130 PRO A CA 1
ATOM 1043 C C . PRO A 1 130 ? 21.248 15.588 -19.588 1.00 70.88 130 PRO A C 1
ATOM 1045 O O . PRO A 1 130 ? 22.044 14.755 -20.012 1.00 70.88 130 PRO A O 1
ATOM 1048 N N . ASP A 1 131 ? 20.307 15.280 -18.692 1.00 71.50 131 ASP A N 1
ATOM 1049 C CA . ASP A 1 131 ? 20.166 13.956 -18.072 1.00 71.50 131 ASP A CA 1
ATOM 1050 C C . ASP A 1 131 ? 19.163 13.028 -18.781 1.00 71.50 131 ASP A C 1
ATOM 1052 O O . ASP A 1 131 ? 18.804 11.988 -18.229 1.00 71.50 131 ASP A O 1
ATOM 1056 N N . HIS A 1 132 ? 18.684 13.372 -19.982 1.00 68.88 132 HIS A N 1
ATOM 1057 C CA . HIS A 1 132 ? 17.656 12.602 -20.700 1.00 68.88 132 HIS A CA 1
ATOM 1058 C C . HIS A 1 132 ? 18.004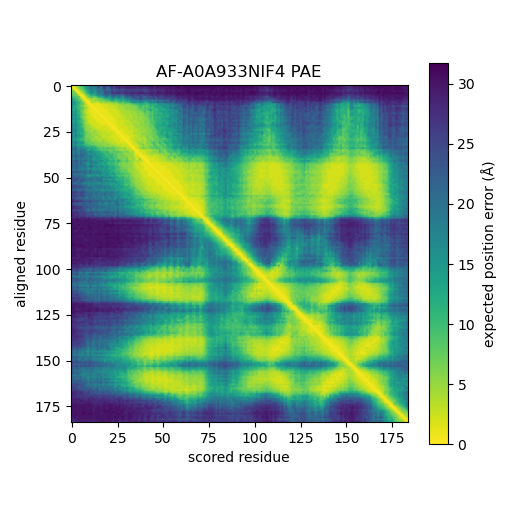 11.103 -20.788 1.00 68.88 132 HIS A C 1
ATOM 1060 O O . HIS A 1 132 ? 17.184 10.238 -20.468 1.00 68.88 132 HIS A O 1
ATOM 1066 N N . TRP A 1 133 ? 19.260 10.781 -21.114 1.00 66.25 133 TRP A N 1
ATOM 1067 C CA . TRP A 1 133 ? 19.721 9.393 -21.197 1.00 66.25 133 TRP A CA 1
ATOM 1068 C C . TRP A 1 133 ? 19.826 8.679 -19.850 1.00 66.25 133 TRP A C 1
ATOM 1070 O O . TRP A 1 133 ? 19.594 7.473 -19.790 1.00 66.25 133 TRP A O 1
ATOM 1080 N N . LEU A 1 134 ? 20.107 9.404 -18.766 1.00 70.12 134 LEU A N 1
ATOM 1081 C CA . LEU A 1 134 ? 20.140 8.844 -17.412 1.00 70.12 134 LEU A CA 1
ATOM 1082 C C . LEU A 1 134 ? 18.724 8.606 -16.873 1.00 70.12 134 LEU A C 1
ATOM 1084 O O . LEU A 1 134 ? 18.481 7.613 -16.189 1.00 70.12 134 LEU A O 1
ATOM 1088 N N . LEU A 1 135 ? 17.779 9.493 -17.194 1.00 66.62 135 LEU A N 1
ATOM 1089 C CA . LEU A 1 135 ? 16.374 9.374 -16.794 1.00 66.62 135 LEU A CA 1
ATOM 1090 C C . LEU A 1 135 ? 15.666 8.217 -17.510 1.00 66.62 135 LEU A C 1
ATOM 1092 O O . LEU A 1 135 ? 14.811 7.570 -16.909 1.00 66.62 135 LEU A O 1
ATOM 1096 N N . ARG A 1 136 ? 16.081 7.902 -18.743 1.00 66.38 136 ARG A N 1
ATOM 1097 C CA . ARG A 1 136 ? 15.616 6.737 -19.512 1.00 66.38 136 ARG A CA 1
ATOM 1098 C C . ARG A 1 136 ? 15.986 5.394 -18.866 1.00 66.38 136 ARG A C 1
ATOM 1100 O O . ARG A 1 136 ? 15.323 4.395 -19.100 1.00 66.38 136 ARG A O 1
ATOM 1107 N N . GLN A 1 137 ? 17.018 5.352 -18.024 1.00 71.62 137 GLN A N 1
ATOM 1108 C CA . GLN A 1 137 ? 17.468 4.129 -17.343 1.00 71.62 137 GLN A CA 1
ATOM 1109 C C . GLN A 1 137 ? 16.775 3.899 -15.988 1.00 71.62 137 GLN A C 1
ATOM 1111 O O . GLN A 1 137 ? 17.288 3.155 -15.147 1.00 71.62 137 GLN A O 1
ATOM 1116 N N . ARG A 1 138 ? 15.633 4.560 -15.748 1.00 75.31 138 ARG A N 1
ATOM 1117 C CA . ARG A 1 138 ? 14.904 4.522 -14.476 1.00 75.31 138 ARG A CA 1
ATOM 1118 C C . ARG A 1 138 ? 13.425 4.239 -14.697 1.00 75.31 138 ARG A C 1
ATOM 1120 O O . ARG A 1 138 ? 12.766 4.894 -15.502 1.00 75.31 138 ARG A O 1
ATOM 1127 N N . ILE A 1 139 ? 12.895 3.319 -13.903 1.00 76.56 139 ILE A N 1
ATOM 1128 C CA . ILE A 1 139 ? 11.470 3.003 -13.833 1.00 76.56 139 ILE A CA 1
ATOM 1129 C C . ILE A 1 139 ? 10.968 3.411 -12.453 1.00 76.56 139 ILE A C 1
ATOM 1131 O O . ILE A 1 139 ? 11.523 3.009 -11.427 1.00 76.56 139 ILE A O 1
ATOM 1135 N N . ARG A 1 140 ? 9.903 4.209 -12.412 1.00 77.94 140 ARG A N 1
ATOM 1136 C CA . ARG A 1 140 ? 9.201 4.535 -11.176 1.00 77.94 140 ARG A CA 1
ATOM 1137 C C . ARG A 1 140 ? 8.133 3.483 -10.920 1.00 77.94 140 ARG A C 1
ATOM 1139 O O . ARG A 1 140 ? 7.242 3.265 -11.736 1.00 77.94 140 ARG A O 1
ATOM 1146 N N . VAL A 1 141 ? 8.195 2.878 -9.743 1.00 79.44 141 VAL A N 1
ATOM 1147 C CA . VAL A 1 141 ? 7.182 1.948 -9.250 1.00 79.44 141 VAL A CA 1
ATOM 1148 C C . VAL A 1 141 ? 6.417 2.652 -8.140 1.00 79.44 141 VAL A C 1
ATOM 1150 O O . VAL A 1 141 ? 7.023 3.113 -7.174 1.00 79.44 141 VAL A O 1
ATOM 1153 N N . ARG A 1 142 ? 5.095 2.757 -8.255 1.00 82.19 142 ARG A N 1
ATOM 1154 C CA . ARG A 1 142 ? 4.214 3.284 -7.205 1.00 82.19 142 ARG A CA 1
ATOM 1155 C C . ARG A 1 142 ? 3.220 2.206 -6.811 1.00 82.19 142 ARG A C 1
ATOM 1157 O O . ARG A 1 142 ? 2.605 1.593 -7.671 1.00 82.19 142 ARG A O 1
ATOM 1164 N N . CYS A 1 143 ? 3.030 1.994 -5.521 1.00 83.44 143 CYS A N 1
ATOM 1165 C CA . CYS A 1 143 ? 2.023 1.085 -5.003 1.00 83.44 143 CYS A CA 1
ATOM 1166 C C . CYS A 1 143 ? 1.114 1.853 -4.044 1.00 83.44 143 CYS A C 1
ATOM 1168 O O . CYS A 1 143 ? 1.591 2.484 -3.098 1.00 83.44 143 CYS A O 1
ATOM 1170 N N . ASP A 1 144 ? -0.184 1.792 -4.320 1.00 84.19 144 ASP A N 1
ATOM 1171 C CA . ASP A 1 144 ? -1.235 2.393 -3.516 1.00 84.19 144 ASP A CA 1
ATOM 1172 C C . ASP A 1 144 ? -2.066 1.280 -2.879 1.00 84.19 144 ASP A C 1
ATOM 1174 O O . ASP A 1 144 ? -2.486 0.343 -3.555 1.00 84.19 144 ASP A O 1
ATOM 1178 N N . VAL A 1 145 ? -2.349 1.396 -1.587 1.00 86.81 145 VAL A N 1
ATOM 1179 C CA . VAL A 1 145 ? -3.327 0.555 -0.892 1.00 86.81 145 VAL A CA 1
ATOM 1180 C C . VAL A 1 145 ? -4.438 1.441 -0.360 1.00 86.81 145 VAL A C 1
ATOM 1182 O O . VAL A 1 145 ? -4.179 2.427 0.333 1.00 86.81 145 VAL A O 1
ATOM 1185 N N . LEU A 1 146 ? -5.673 1.092 -0.707 1.00 87.88 146 LEU A N 1
ATOM 1186 C CA . LEU A 1 146 ? -6.886 1.791 -0.319 1.00 87.88 146 LEU A CA 1
ATOM 1187 C C . LEU A 1 146 ? -7.773 0.881 0.522 1.00 87.88 146 LEU A C 1
ATOM 1189 O O . LEU A 1 146 ? -7.941 -0.293 0.204 1.00 87.88 146 LEU A O 1
ATOM 1193 N N . TRP A 1 147 ? -8.369 1.424 1.575 1.00 91.38 147 TRP A N 1
ATOM 1194 C CA . TRP A 1 147 ? -9.386 0.729 2.359 1.00 91.38 147 TRP A CA 1
ATOM 1195 C C . TRP A 1 147 ? -10.381 1.721 2.950 1.00 91.38 147 TRP A C 1
ATOM 1197 O O . TRP A 1 147 ? -10.149 2.932 2.971 1.00 91.38 147 TRP A O 1
ATOM 1207 N N . LYS A 1 148 ? -11.496 1.187 3.445 1.00 88.62 148 LYS A N 1
ATOM 1208 C CA . LYS A 1 148 ? -12.532 1.957 4.128 1.00 88.62 148 LYS A CA 1
ATOM 1209 C C . LYS A 1 148 ? -12.364 1.826 5.629 1.00 88.62 148 LYS A C 1
ATOM 1211 O O . LYS A 1 148 ? -12.411 0.722 6.162 1.00 88.62 148 LYS A O 1
ATOM 1216 N N . GLU A 1 149 ? -12.176 2.950 6.303 1.00 84.88 149 GLU A N 1
ATOM 1217 C CA . GLU A 1 149 ? -12.097 3.017 7.757 1.00 84.88 149 GLU A CA 1
ATOM 1218 C C . GLU A 1 149 ? -13.430 3.521 8.332 1.00 84.88 149 GLU A C 1
ATOM 1220 O O . GLU A 1 149 ? -13.911 4.573 7.898 1.00 84.88 149 GLU A O 1
ATOM 1225 N N . PRO A 1 150 ? -14.044 2.820 9.301 1.00 79.12 150 PRO A N 1
ATOM 1226 C CA . PRO A 1 150 ? -15.239 3.318 9.967 1.00 79.12 150 PRO A CA 1
ATOM 1227 C C . PRO A 1 150 ? -14.905 4.565 10.798 1.00 79.12 150 PRO A C 1
ATOM 1229 O O . PRO A 1 150 ? -13.931 4.610 11.555 1.00 79.12 150 PRO A O 1
ATOM 1232 N N . VAL A 1 151 ? -15.734 5.596 10.659 1.00 79.00 151 VAL A N 1
ATOM 1233 C CA . VAL A 1 151 ? -15.661 6.835 11.432 1.00 79.00 151 VAL A CA 1
ATOM 1234 C C . VAL A 1 151 ? -16.829 6.869 12.413 1.00 79.00 151 VAL A C 1
ATOM 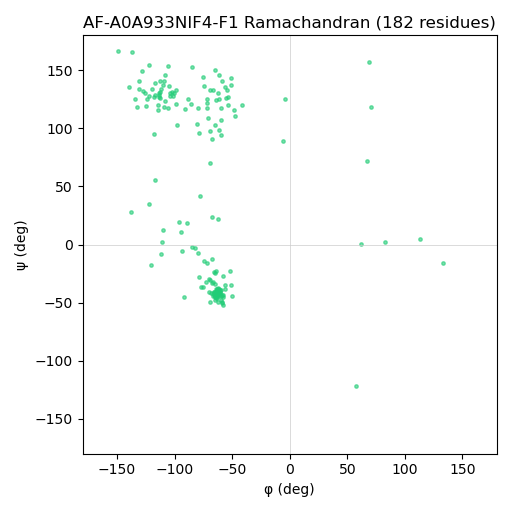1236 O O . VAL A 1 151 ? -17.926 6.374 12.138 1.00 79.00 151 VAL A O 1
ATOM 1239 N N . THR A 1 152 ? -16.597 7.457 13.585 1.00 70.44 152 THR A N 1
ATOM 1240 C CA . THR A 1 152 ? -17.640 7.698 14.583 1.00 70.44 152 THR A CA 1
ATOM 1241 C C . THR A 1 152 ? -18.801 8.457 13.934 1.00 70.44 152 THR A C 1
ATOM 1243 O O . THR A 1 152 ? -18.603 9.553 13.415 1.00 70.44 152 THR A O 1
ATOM 1246 N N . GLY A 1 153 ? -19.999 7.867 13.939 1.00 71.56 153 GLY A N 1
ATOM 1247 C CA . GLY A 1 153 ? -21.178 8.411 13.247 1.00 71.56 153 GLY A CA 1
ATOM 1248 C C . GLY A 1 153 ? -21.677 7.583 12.057 1.00 71.56 153 GLY A C 1
ATOM 1249 O O . GLY A 1 153 ? -22.615 8.006 11.391 1.00 71.56 153 GLY A O 1
ATOM 1250 N N . GLY A 1 154 ? -21.090 6.408 11.791 1.00 72.00 154 GLY A N 1
ATOM 1251 C CA . GLY A 1 154 ? -21.600 5.447 10.799 1.00 72.00 154 GLY A CA 1
ATOM 1252 C C . GLY A 1 154 ? -21.189 5.738 9.353 1.00 72.00 154 GLY A C 1
ATOM 1253 O O . GLY A 1 154 ? -21.570 5.002 8.446 1.00 72.00 154 GLY A O 1
ATOM 1254 N N . SER A 1 155 ? -20.392 6.782 9.127 1.00 77.94 155 SER A N 1
ATOM 1255 C CA . SER A 1 155 ? -19.738 7.029 7.846 1.00 77.94 155 SER A CA 1
ATOM 1256 C C . SER A 1 155 ? -18.426 6.247 7.752 1.00 77.94 155 SER A C 1
ATOM 1258 O O . SER A 1 155 ? -17.785 5.944 8.757 1.00 77.94 155 SER A O 1
ATOM 1260 N N . ALA A 1 156 ? -18.017 5.911 6.531 1.00 82.94 156 ALA A N 1
ATOM 1261 C CA . ALA A 1 156 ? -16.707 5.335 6.260 1.00 82.94 156 ALA A CA 1
ATOM 1262 C C . ALA A 1 156 ? -15.843 6.363 5.528 1.00 82.94 156 ALA A C 1
ATOM 1264 O O . ALA A 1 156 ? -16.327 7.082 4.653 1.00 82.94 156 ALA A O 1
ATOM 1265 N N . ARG A 1 157 ? -14.563 6.423 5.884 1.00 84.56 157 ARG A N 1
ATOM 1266 C CA . ARG A 1 157 ? -13.560 7.251 5.221 1.00 84.56 157 ARG A CA 1
ATOM 1267 C C . ARG A 1 157 ? -12.680 6.368 4.353 1.00 84.56 157 ARG A C 1
ATOM 1269 O O . ARG A 1 157 ? -12.132 5.383 4.841 1.00 84.56 157 ARG A O 1
ATOM 1276 N N . ASP A 1 158 ? -12.491 6.761 3.099 1.00 86.06 158 ASP A N 1
ATOM 1277 C CA . ASP A 1 158 ? -11.471 6.151 2.254 1.00 86.06 158 ASP A CA 1
ATOM 1278 C C . ASP A 1 158 ? -10.088 6.607 2.735 1.00 86.06 158 ASP A C 1
ATOM 1280 O O . ASP A 1 158 ? -9.782 7.804 2.802 1.00 86.06 158 ASP A O 1
ATOM 1284 N N . VAL A 1 159 ? -9.253 5.641 3.095 1.00 88.56 159 VAL A N 1
ATOM 1285 C CA . VAL A 1 159 ? -7.863 5.853 3.485 1.00 88.56 159 VAL A CA 1
ATOM 1286 C C . VAL A 1 159 ? -6.975 5.290 2.388 1.00 88.56 159 VAL A C 1
ATOM 1288 O O . VAL A 1 159 ? -7.249 4.224 1.840 1.00 88.56 159 VAL A O 1
ATOM 1291 N N . ARG A 1 160 ? -5.916 6.028 2.047 1.00 86.62 160 ARG A N 1
ATOM 1292 C CA . ARG A 1 160 ? -4.927 5.640 1.043 1.00 86.62 160 ARG A CA 1
ATOM 1293 C C . ARG A 1 160 ? -3.531 5.734 1.635 1.00 86.62 160 ARG A C 1
ATOM 1295 O O . ARG A 1 160 ? -3.171 6.762 2.205 1.00 86.62 160 ARG A O 1
ATOM 1302 N N . VAL A 1 161 ? -2.745 4.686 1.436 1.00 87.56 161 VAL A N 1
ATOM 1303 C CA . VAL A 1 161 ? -1.297 4.686 1.652 1.00 87.56 161 VAL A CA 1
ATOM 1304 C C . VAL A 1 161 ? -0.631 4.528 0.297 1.00 87.56 161 VAL A C 1
ATOM 1306 O O . VAL A 1 161 ? -0.941 3.591 -0.433 1.00 87.56 161 VAL A O 1
ATOM 1309 N N . THR A 1 162 ? 0.274 5.446 -0.026 1.00 83.81 162 THR A N 1
ATOM 1310 C CA . THR A 1 162 ? 1.027 5.460 -1.282 1.00 83.81 162 THR A CA 1
ATOM 1311 C C . THR A 1 162 ? 2.507 5.435 -0.963 1.00 83.81 162 THR A C 1
ATOM 1313 O O . THR A 1 162 ? 2.994 6.279 -0.212 1.00 83.81 162 THR A O 1
ATOM 1316 N N . VAL A 1 163 ? 3.232 4.504 -1.572 1.00 86.75 163 VAL A N 1
ATOM 1317 C CA . VAL A 1 163 ? 4.697 4.492 -1.543 1.00 86.75 163 VAL A CA 1
ATOM 1318 C C . VAL A 1 163 ? 5.201 4.318 -2.965 1.00 86.75 163 VAL A C 1
ATOM 1320 O O . VAL A 1 163 ? 4.637 3.561 -3.757 1.00 86.75 163 VAL A O 1
ATOM 1323 N N . SER A 1 164 ? 6.271 5.031 -3.300 1.00 83.38 164 SER A N 1
ATOM 1324 C CA . SER A 1 164 ? 6.949 4.876 -4.580 1.00 83.38 164 SER A CA 1
ATOM 1325 C C . SER A 1 164 ? 8.438 4.648 -4.402 1.00 83.38 164 SER A C 1
ATOM 1327 O O . SER A 1 164 ? 9.044 5.167 -3.470 1.00 83.38 164 SER A O 1
ATOM 1329 N N . THR A 1 165 ? 9.024 3.901 -5.327 1.00 82.56 165 THR A N 1
ATOM 1330 C CA . THR A 1 165 ? 10.462 3.667 -5.415 1.00 82.56 165 THR A CA 1
ATOM 1331 C C . THR A 1 165 ? 10.928 3.771 -6.866 1.00 82.56 165 THR A C 1
ATOM 1333 O O . THR A 1 165 ? 10.112 3.780 -7.793 1.00 82.56 165 THR A O 1
ATOM 1336 N N . MET A 1 166 ? 12.240 3.873 -7.060 1.00 80.69 166 MET A N 1
ATOM 1337 C CA . MET A 1 166 ? 12.870 3.898 -8.378 1.00 80.69 166 MET A CA 1
ATOM 1338 C C . MET A 1 166 ? 13.721 2.648 -8.566 1.00 80.69 166 MET A C 1
ATOM 1340 O O . MET A 1 166 ? 14.579 2.337 -7.736 1.00 80.69 166 MET A O 1
ATOM 1344 N N . VAL A 1 167 ? 13.498 1.957 -9.678 1.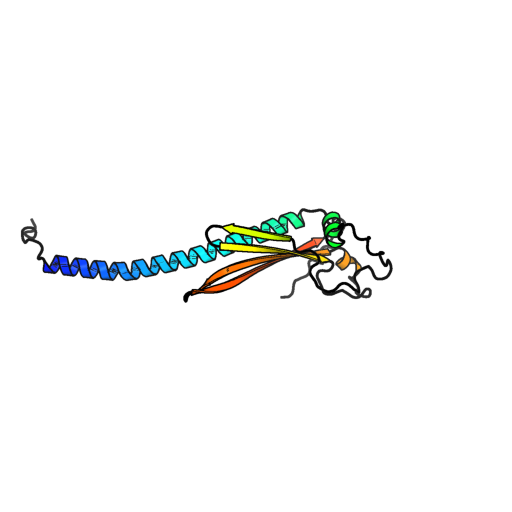00 79.94 167 VAL A N 1
ATOM 1345 C CA . VAL A 1 167 ? 14.318 0.834 -10.131 1.00 79.94 167 VAL A CA 1
ATOM 1346 C C . VAL A 1 167 ? 15.225 1.335 -11.245 1.00 79.94 167 VAL A C 1
ATOM 1348 O O . VAL A 1 167 ? 14.777 2.027 -12.159 1.00 79.94 167 VAL A O 1
ATOM 1351 N N . HIS A 1 168 ? 16.509 1.015 -11.139 1.00 78.62 168 HIS A N 1
ATOM 1352 C CA . HIS A 1 168 ? 17.534 1.425 -12.091 1.00 78.62 168 HIS A CA 1
ATOM 1353 C C . HIS A 1 168 ? 17.942 0.231 -12.946 1.00 78.62 168 HIS A C 1
ATOM 1355 O O . HIS A 1 168 ? 17.845 -0.913 -12.501 1.00 78.62 168 HIS A O 1
ATOM 1361 N N . ASN A 1 169 ? 18.414 0.502 -14.159 1.00 74.19 169 ASN A N 1
ATOM 1362 C CA . ASN A 1 169 ? 19.070 -0.516 -14.967 1.00 74.19 169 ASN A CA 1
ATOM 1363 C C . ASN A 1 169 ? 20.298 -1.070 -14.216 1.00 74.19 169 ASN A C 1
ATOM 1365 O O . ASN A 1 169 ? 21.029 -0.319 -13.584 1.00 74.19 169 ASN A O 1
ATOM 1369 N N . GLU A 1 170 ? 20.548 -2.372 -14.296 1.00 68.19 170 GLU A N 1
ATOM 1370 C CA . GLU A 1 170 ? 21.700 -3.046 -13.675 1.00 68.19 170 GLU A CA 1
ATOM 1371 C C . GLU A 1 170 ? 23.052 -2.480 -14.145 1.00 68.19 170 GLU A C 1
ATOM 1373 O O . GLU A 1 170 ? 24.033 -2.505 -13.408 1.00 68.19 170 GLU A O 1
ATOM 1378 N N . SER A 1 171 ? 23.098 -1.922 -15.359 1.00 61.00 171 SER A N 1
ATOM 1379 C CA . SER A 1 171 ? 24.281 -1.240 -15.907 1.00 61.00 171 SER A CA 1
ATOM 1380 C C . SER A 1 171 ? 24.424 0.217 -15.439 1.00 61.00 171 SER A C 1
ATOM 1382 O O . SER A 1 171 ? 25.388 0.892 -15.801 1.00 61.00 171 SER A O 1
ATOM 1384 N N . PHE A 1 172 ? 23.465 0.733 -14.663 1.00 61.69 172 PHE A N 1
ATOM 1385 C CA . PHE A 1 172 ? 23.494 2.091 -14.132 1.00 61.69 172 PHE A CA 1
ATOM 1386 C C . PHE A 1 172 ? 24.394 2.146 -12.894 1.00 61.69 172 PHE A C 1
ATOM 1388 O O . PHE A 1 172 ? 24.007 1.735 -11.801 1.00 61.69 172 PHE A O 1
ATOM 1395 N N . ASN A 1 173 ? 25.596 2.693 -13.062 1.00 56.28 173 ASN A N 1
ATOM 1396 C CA . ASN A 1 173 ? 26.479 3.033 -11.954 1.00 56.28 173 ASN A CA 1
ATOM 1397 C C . ASN A 1 173 ? 26.319 4.532 -11.643 1.00 56.28 173 ASN A C 1
ATOM 1399 O O . ASN A 1 173 ? 26.829 5.355 -12.411 1.00 56.28 173 ASN A O 1
ATOM 1403 N N . PRO A 1 174 ? 25.592 4.933 -10.582 1.00 54.78 174 PRO A N 1
ATOM 1404 C CA . PRO A 1 174 ? 25.527 6.339 -10.217 1.00 54.78 174 PRO A CA 1
ATOM 1405 C C . PRO A 1 174 ? 26.928 6.803 -9.814 1.00 54.78 174 PRO A C 1
ATOM 1407 O O . PRO A 1 174 ? 27.546 6.233 -8.916 1.00 54.78 174 PRO A O 1
ATOM 1410 N N . LEU A 1 175 ? 27.433 7.856 -10.461 1.00 51.31 175 LEU A N 1
ATOM 1411 C CA . LEU A 1 175 ? 28.665 8.507 -10.020 1.00 51.31 175 LEU A CA 1
ATOM 1412 C C . LEU A 1 175 ? 28.507 8.903 -8.536 1.00 51.31 175 LEU A C 1
ATOM 1414 O O . LEU A 1 175 ? 27.466 9.472 -8.175 1.00 51.31 175 LEU A O 1
ATOM 1418 N N . PRO A 1 176 ? 29.493 8.613 -7.664 1.00 40.00 176 PRO A N 1
ATOM 1419 C CA . PRO A 1 176 ? 29.417 8.971 -6.252 1.00 40.00 176 PRO A CA 1
ATOM 1420 C C . PRO A 1 176 ? 29.287 10.497 -6.132 1.00 40.00 176 PRO A C 1
ATOM 1422 O O . PRO A 1 176 ? 30.226 11.232 -6.421 1.00 40.00 176 PRO A O 1
ATOM 1425 N N . GLY A 1 177 ? 28.088 10.971 -5.776 1.00 48.47 177 GLY A N 1
ATOM 1426 C CA . GLY A 1 177 ? 27.739 12.398 -5.719 1.00 48.47 177 GLY A CA 1
ATOM 1427 C C . GLY A 1 177 ? 26.402 12.773 -6.374 1.00 48.47 177 GLY A C 1
ATOM 1428 O O . GLY A 1 177 ? 25.868 13.833 -6.070 1.00 48.47 177 GLY A O 1
ATOM 1429 N N . GLN A 1 178 ? 25.812 11.905 -7.206 1.00 46.44 178 GLN A N 1
ATOM 1430 C CA . GLN A 1 178 ? 24.488 12.121 -7.823 1.00 46.44 178 GLN A CA 1
ATOM 1431 C C . GLN A 1 178 ? 23.322 11.459 -7.067 1.00 46.44 178 GLN A C 1
ATOM 1433 O O . GLN A 1 178 ? 22.238 11.274 -7.625 1.00 46.44 178 GLN A O 1
ATOM 1438 N N . VAL A 1 179 ? 23.508 11.109 -5.788 1.00 46.44 179 VAL A N 1
ATOM 1439 C CA . VAL A 1 179 ? 22.376 10.794 -4.905 1.00 46.44 179 VAL A CA 1
ATOM 1440 C C . VAL A 1 179 ? 21.617 12.100 -4.710 1.00 46.44 179 VAL A C 1
ATOM 1442 O O . VAL A 1 179 ? 21.970 12.922 -3.866 1.00 46.44 179 VAL A O 1
ATOM 1445 N N . ALA A 1 180 ? 20.649 12.322 -5.598 1.00 44.88 180 ALA A N 1
ATOM 1446 C CA . ALA A 1 180 ? 19.819 13.503 -5.640 1.00 44.88 180 ALA A CA 1
ATOM 1447 C C . ALA A 1 180 ? 19.293 13.768 -4.236 1.00 44.88 180 ALA A C 1
ATOM 1449 O O . ALA A 1 180 ? 18.565 12.969 -3.648 1.00 44.88 180 ALA A O 1
ATOM 1450 N N . THR A 1 181 ? 19.710 14.902 -3.698 1.00 41.97 181 THR A N 1
ATOM 1451 C CA . THR A 1 181 ? 19.072 15.511 -2.551 1.00 41.97 181 THR A CA 1
ATOM 1452 C C . THR A 1 181 ? 17.642 15.804 -3.001 1.00 41.97 181 THR A C 1
ATOM 1454 O O . THR A 1 181 ? 17.405 16.764 -3.730 1.00 41.97 181 THR A O 1
ATOM 1457 N N . GLU A 1 182 ? 16.698 14.931 -2.647 1.00 43.16 182 GLU A N 1
ATOM 1458 C CA . GLU A 1 182 ? 15.266 15.212 -2.728 1.00 43.16 182 GLU A CA 1
ATOM 1459 C C . GLU A 1 182 ? 15.008 16.435 -1.840 1.00 43.16 182 GLU A C 1
ATOM 1461 O O . GLU A 1 182 ? 14.868 16.330 -0.619 1.00 43.16 182 GLU A O 1
ATOM 1466 N N . ARG A 1 183 ? 15.011 17.633 -2.433 1.00 36.94 183 ARG A N 1
ATOM 1467 C CA . ARG A 1 183 ? 14.420 18.796 -1.778 1.00 36.94 183 ARG A CA 1
ATOM 1468 C C . ARG A 1 183 ? 12.908 18.582 -1.789 1.00 36.94 183 ARG A C 1
ATOM 1470 O O . ARG A 1 183 ? 12.296 18.589 -2.854 1.00 36.94 183 ARG A O 1
ATOM 1477 N N . ARG A 1 184 ? 12.379 18.306 -0.593 1.00 34.94 184 ARG A N 1
ATOM 1478 C CA . ARG A 1 184 ? 10.957 18.381 -0.239 1.00 34.94 184 ARG A CA 1
ATOM 1479 C C . ARG A 1 184 ? 10.352 19.730 -0.601 1.00 34.94 184 ARG A C 1
ATOM 1481 O O . ARG A 1 184 ? 11.089 20.737 -0.489 1.00 34.94 184 ARG A O 1
#

Radius of gyration: 29.46 Å; Cα contacts (8 Å, |Δi|>4): 192; chains: 1; bounding box: 57×29×104 Å

Secondary structure (DSSP, 8-state):
----S-SPPPHHHHHHHHHHHHHHHHHHHHHHHHHHHHHHHHHHHHHHHHHHHHHHHHHHTS-HHHHHHHHHT-SSS------TTT-TTTT--SS-S--EEEEEEETTEEEEEEEEEEESSSS---TTSTTHHHHTTEEEEEEEEEEEEE-TTS-EEEEEEEEEEEEE-TT----TT-------

pLDDT: mean 70.96, std 16.74, range [34.94, 93.75]

Solvent-accessible surface area (backbone atoms only — not comparable to full-atom values): 11246 Å² total; per-residue (Å²): 134,83,92,78,83,84,71,79,81,50,69,66,59,54,53,52,50,51,52,53,49,53,62,58,47,52,61,53,51,54,51,54,53,54,51,49,57,55,49,53,53,53,50,52,52,52,51,46,48,50,57,38,50,55,52,50,50,58,57,61,71,46,59,49,68,58,58,49,46,61,67,69,39,88,70,92,56,75,78,73,76,70,41,86,86,71,46,81,56,84,80,60,70,95,61,63,68,41,74,59,74,44,82,48,76,58,93,93,44,56,36,43,31,39,36,30,44,35,79,38,82,55,84,80,69,52,88,85,40,93,56,35,74,63,44,69,44,30,36,26,40,36,29,37,31,34,34,68,42,84,41,97,86,82,48,69,43,84,44,76,50,76,52,72,50,78,45,58,36,89,84,63,74,79,61,94,81,69,76,72,78,79,79,126

Mean predicted aligned error: 14.53 Å

Sequence (184 aa):
MSRWTRRGMSLLIVVVAVVLLAFTMLPLFMTFQGSRLGAEKSINYLIAANLVTTQLEALRARPFKELEEYIFGYRGLQRPTIDTVNGPFETRPETPDIIEKGIFKTGEVSFDRYTFLAYFPQPNPSPNHPDHWLLRQRIRVRCDVLWKEPVTGGSARDVRVTVSTMVHNESFNPLPGQVATERR